Protein AF-A0A8S3SP16-F1 (afdb_monomer_lite)

Radius of gyration: 23.4 Å; chains: 1; bounding box: 57×37×78 Å

Sequence (203 aa):
MALFLKHLQNYRNLIINTSIEEKYCKILKKACKTRWLSFDASIQAVWEELVPVVQILSAVSESDATAYGLLKRMNCTIFVGIVYILKEILPVLASEQTFQRGYFNFSSLQPKLECAQGELQHISDNLNTNLEKDIQFDGRLGLLALELKDRNKTYLQHTLENYVQALIDNISKRFPDVAILSALGIFNPVIIPDQKEYRVHAL

Structure (mmCIF, N/CA/C/O backbone):
data_AF-A0A8S3SP16-F1
#
_entry.id   AF-A0A8S3SP16-F1
#
loop_
_atom_site.group_PDB
_atom_site.id
_atom_site.type_symbol
_atom_site.label_atom_id
_atom_site.label_alt_id
_atom_site.label_comp_id
_atom_site.label_asym_id
_atom_site.label_entity_id
_atom_site.label_seq_id
_atom_site.pdbx_PDB_ins_code
_atom_site.Cartn_x
_atom_site.Cartn_y
_atom_site.Cartn_z
_atom_site.occupancy
_atom_site.B_iso_or_equiv
_atom_site.auth_seq_id
_atom_site.auth_comp_id
_atom_site.auth_asym_id
_atom_site.auth_atom_id
_atom_site.pdbx_PDB_model_num
ATOM 1 N N . MET A 1 1 ? -3.487 -9.631 -25.402 1.00 56.28 1 MET A N 1
ATOM 2 C CA . MET A 1 1 ? -3.580 -10.783 -24.477 1.00 56.28 1 MET A CA 1
ATOM 3 C C . MET A 1 1 ? -2.434 -11.776 -24.670 1.00 56.28 1 MET A C 1
ATOM 5 O O . MET A 1 1 ? -1.708 -12.008 -23.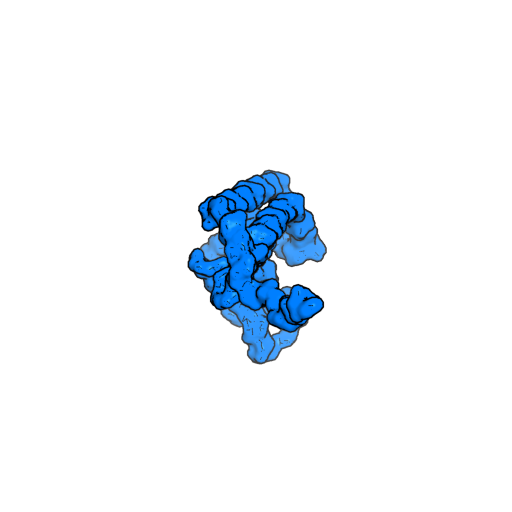718 1.00 56.28 1 MET A O 1
ATOM 9 N N . ALA A 1 2 ? -2.188 -12.276 -25.889 1.00 62.75 2 ALA A N 1
ATOM 10 C CA . ALA A 1 2 ? -1.109 -13.241 -26.163 1.00 62.75 2 ALA A CA 1
ATOM 11 C C . ALA A 1 2 ? 0.304 -12.773 -25.736 1.00 62.75 2 ALA A C 1
ATOM 13 O O . ALA A 1 2 ? 1.041 -13.532 -25.116 1.00 62.75 2 ALA A O 1
ATOM 14 N N . LEU A 1 3 ? 0.664 -11.504 -25.985 1.00 66.56 3 LEU A N 1
ATOM 15 C CA . LEU A 1 3 ? 1.948 -10.935 -25.534 1.00 66.56 3 LEU A CA 1
ATOM 16 C C . LEU A 1 3 ? 2.073 -10.869 -24.003 1.00 66.56 3 LEU A C 1
ATOM 18 O O . LEU A 1 3 ? 3.147 -11.113 -23.462 1.00 66.56 3 LEU A O 1
ATOM 22 N N . PHE A 1 4 ? 0.967 -10.582 -23.311 1.00 66.69 4 PHE A N 1
ATOM 23 C CA . PHE A 1 4 ? 0.930 -10.526 -21.850 1.00 66.69 4 PHE A CA 1
ATOM 24 C C . PHE A 1 4 ? 1.132 -11.909 -21.233 1.00 66.69 4 PHE A C 1
ATOM 26 O O . PHE A 1 4 ? 1.978 -12.081 -20.360 1.00 66.69 4 PHE A O 1
ATOM 33 N N . LEU A 1 5 ? 0.445 -12.916 -21.774 1.00 65.81 5 LEU A N 1
ATOM 34 C CA . LEU A 1 5 ? 0.614 -14.311 -21.377 1.00 65.81 5 LEU A CA 1
ATOM 35 C C . LEU A 1 5 ? 2.043 -14.817 -21.605 1.00 65.81 5 LEU A C 1
ATOM 37 O O . LEU A 1 5 ? 2.597 -15.463 -20.723 1.00 65.81 5 LEU A O 1
ATOM 41 N N . LYS A 1 6 ? 2.673 -14.466 -22.732 1.00 70.12 6 LYS A N 1
ATOM 42 C CA . LYS A 1 6 ? 4.064 -14.847 -23.020 1.00 70.12 6 LYS A CA 1
ATOM 43 C C . LYS A 1 6 ? 5.055 -14.263 -22.004 1.00 70.12 6 LYS A C 1
ATOM 45 O O . LYS A 1 6 ? 5.950 -14.965 -21.542 1.00 70.12 6 LYS A O 1
ATOM 50 N N . HIS A 1 7 ? 4.889 -12.997 -21.615 1.00 69.31 7 HIS A N 1
ATOM 51 C CA . HIS A 1 7 ? 5.729 -12.394 -20.575 1.00 69.31 7 HIS A CA 1
ATOM 52 C C . HIS A 1 7 ? 5.467 -12.993 -19.189 1.00 69.31 7 HIS A C 1
ATOM 54 O O . HIS A 1 7 ? 6.419 -13.237 -18.450 1.00 69.31 7 HIS A O 1
ATOM 60 N N . LEU A 1 8 ? 4.211 -13.313 -18.856 1.00 66.31 8 LEU A N 1
ATOM 61 C CA . LEU A 1 8 ? 3.886 -14.032 -17.622 1.00 66.31 8 LEU A CA 1
ATOM 62 C C . LEU A 1 8 ? 4.504 -15.431 -17.566 1.00 66.31 8 LEU A C 1
ATOM 64 O O . LEU A 1 8 ? 5.016 -15.817 -16.517 1.00 66.31 8 LEU A O 1
ATOM 68 N N . GLN A 1 9 ? 4.474 -16.177 -18.673 1.00 66.25 9 GLN A N 1
ATOM 69 C CA . GLN A 1 9 ? 5.099 -17.499 -18.787 1.00 66.25 9 GLN A CA 1
ATOM 70 C C . GLN A 1 9 ? 6.594 -17.427 -18.493 1.00 66.25 9 GLN A C 1
ATOM 72 O O . GLN A 1 9 ? 7.090 -18.202 -17.678 1.00 66.25 9 GLN A O 1
ATOM 77 N N . ASN A 1 10 ? 7.278 -16.457 -19.102 1.00 69.44 10 ASN A N 1
ATOM 78 C CA . ASN A 1 10 ? 8.709 -16.250 -18.916 1.00 69.44 10 ASN A CA 1
ATOM 79 C C . ASN A 1 10 ? 9.049 -15.786 -17.492 1.00 69.44 10 ASN A C 1
ATOM 81 O O . ASN A 1 10 ? 10.036 -16.235 -16.927 1.00 69.44 10 ASN A O 1
ATOM 85 N N . TYR A 1 11 ? 8.236 -14.907 -16.897 1.00 66.56 11 TYR A N 1
ATOM 86 C CA . TYR A 1 11 ? 8.486 -14.398 -15.545 1.00 66.56 11 TYR A CA 1
ATOM 87 C C . TYR A 1 11 ? 8.214 -15.446 -14.457 1.00 66.56 11 TYR A C 1
ATOM 89 O O . TYR A 1 11 ? 8.941 -15.518 -13.471 1.00 66.56 11 TYR A O 1
ATOM 97 N N . ARG A 1 12 ? 7.175 -16.273 -14.620 1.00 67.38 12 ARG A N 1
ATOM 98 C CA . ARG A 1 12 ? 6.759 -17.267 -13.614 1.00 67.38 12 ARG A CA 1
ATOM 99 C C . ARG A 1 12 ? 7.241 -18.695 -13.905 1.00 67.38 12 ARG A C 1
ATOM 101 O O . ARG A 1 12 ? 6.903 -19.590 -13.137 1.00 67.38 12 ARG A O 1
ATOM 108 N N . ASN A 1 13 ? 7.998 -18.919 -14.985 1.00 61.66 13 ASN A N 1
ATOM 109 C CA . ASN A 1 13 ? 8.403 -20.246 -15.478 1.00 61.66 13 ASN A CA 1
ATOM 110 C C . ASN A 1 13 ? 7.221 -21.233 -15.591 1.00 61.66 13 ASN A C 1
ATOM 112 O O . ASN A 1 13 ? 7.293 -22.372 -15.129 1.00 61.66 13 ASN A O 1
ATOM 116 N N . LEU A 1 14 ? 6.098 -20.791 -16.168 1.00 59.53 14 LEU A N 1
ATOM 117 C CA . LEU A 1 14 ? 4.859 -21.579 -16.222 1.00 59.53 14 LEU A CA 1
ATOM 118 C C . LEU A 1 14 ? 4.644 -22.242 -17.586 1.00 59.53 14 LEU A C 1
ATOM 120 O O . LEU A 1 14 ? 4.678 -21.574 -18.618 1.00 59.53 14 LEU A O 1
ATOM 124 N N . ILE A 1 15 ? 4.300 -23.533 -17.572 1.00 55.69 15 ILE A N 1
ATOM 125 C CA . ILE A 1 15 ? 3.743 -24.247 -18.729 1.00 55.69 15 ILE A CA 1
ATOM 126 C C . ILE A 1 15 ? 2.223 -24.077 -18.678 1.00 55.69 15 ILE A C 1
ATOM 128 O O . ILE A 1 15 ? 1.555 -24.634 -17.807 1.00 55.69 15 ILE A O 1
ATOM 132 N N . ILE A 1 16 ? 1.672 -23.267 -19.578 1.00 55.41 16 ILE A N 1
ATOM 133 C CA . ILE A 1 16 ? 0.244 -22.941 -19.581 1.00 55.41 16 ILE A CA 1
ATOM 134 C C . ILE A 1 16 ? -0.505 -23.849 -20.570 1.00 55.41 16 ILE A C 1
ATOM 136 O O . ILE A 1 16 ? -0.135 -23.928 -21.737 1.00 55.41 16 ILE A O 1
ATOM 140 N N . ASN A 1 17 ? -1.573 -24.510 -20.104 1.00 55.41 17 ASN A N 1
ATOM 141 C CA . ASN A 1 17 ? -2.625 -25.086 -20.952 1.00 55.41 17 ASN A CA 1
ATOM 142 C C . ASN A 1 17 ? -3.850 -24.142 -20.994 1.00 55.41 17 ASN A C 1
ATOM 144 O O . ASN A 1 17 ? -3.948 -23.215 -20.191 1.00 55.41 17 ASN A O 1
ATOM 148 N N . THR A 1 18 ? -4.818 -24.395 -21.873 1.00 53.84 18 THR A N 1
ATOM 149 C CA . THR A 1 18 ? -6.026 -23.560 -22.049 1.00 53.84 18 THR A CA 1
ATOM 150 C C . THR A 1 18 ? -6.875 -23.372 -20.781 1.00 53.84 18 THR A C 1
ATOM 152 O O . THR A 1 18 ? -7.474 -22.319 -20.605 1.00 53.84 18 THR A O 1
ATOM 155 N N . SER A 1 19 ? -6.891 -24.333 -19.851 1.00 53.62 19 SER A N 1
ATOM 156 C CA . SER A 1 19 ? -7.576 -24.201 -18.549 1.00 53.62 19 SER A CA 1
ATOM 157 C C . SER A 1 19 ? -6.792 -23.335 -17.547 1.00 53.62 19 SER A C 1
ATOM 159 O O . SER A 1 19 ? -7.365 -22.720 -16.647 1.00 53.62 19 SER A O 1
ATOM 161 N N . ILE A 1 20 ? -5.472 -23.265 -17.704 1.00 51.88 20 ILE A N 1
ATOM 162 C CA . ILE A 1 20 ? -4.555 -22.464 -16.892 1.00 51.88 20 ILE A CA 1
ATOM 163 C C . ILE A 1 20 ? -4.559 -21.000 -17.381 1.00 51.88 20 ILE A C 1
ATOM 165 O O . ILE A 1 20 ? -4.482 -20.092 -16.559 1.00 51.88 20 ILE A O 1
ATOM 169 N N . GLU A 1 21 ? -4.753 -20.725 -18.676 1.00 51.94 21 GLU A N 1
ATOM 170 C CA . GLU A 1 21 ? -4.847 -19.350 -19.213 1.00 51.94 21 GLU A CA 1
ATOM 171 C C . GLU A 1 21 ? -5.895 -18.489 -18.491 1.00 51.94 21 GLU A C 1
ATOM 173 O O . GLU A 1 21 ? -5.605 -17.348 -18.121 1.00 51.94 21 GLU A O 1
ATOM 178 N N . GLU A 1 22 ? -7.075 -19.048 -18.209 1.00 54.72 22 GLU A N 1
ATOM 179 C CA . GLU A 1 22 ? -8.157 -18.361 -17.487 1.00 54.72 22 GLU A CA 1
ATOM 180 C C . GLU A 1 22 ? -7.803 -18.068 -16.021 1.00 54.72 22 GLU A C 1
ATOM 182 O O . GLU A 1 22 ? -8.211 -17.048 -15.467 1.00 54.72 22 GLU A O 1
ATOM 187 N N . LYS A 1 23 ? -7.005 -18.936 -15.386 1.00 53.12 23 LYS A N 1
ATOM 188 C CA . LYS A 1 23 ? -6.634 -18.833 -13.966 1.00 53.12 23 LYS A CA 1
ATOM 189 C C . LYS A 1 23 ? -5.505 -17.825 -13.714 1.00 53.12 23 LYS A C 1
ATOM 191 O O . LYS A 1 23 ? -5.447 -17.231 -12.638 1.00 53.12 23 LYS A O 1
ATOM 196 N N . TYR A 1 24 ? -4.614 -17.637 -14.690 1.00 51.06 24 TYR A N 1
ATOM 197 C CA . TYR A 1 24 ? -3.451 -16.741 -14.593 1.00 51.06 24 TYR A CA 1
ATOM 198 C C . TYR A 1 24 ? -3.680 -15.378 -15.240 1.00 51.06 24 TYR A C 1
ATOM 200 O O . TYR A 1 24 ? -3.022 -14.407 -14.868 1.00 51.06 24 TYR A O 1
ATOM 208 N N . CYS A 1 25 ? -4.673 -15.261 -16.120 1.00 49.41 25 CYS A N 1
ATOM 209 C CA . CYS A 1 25 ? -5.282 -13.977 -16.418 1.00 49.41 25 CYS A CA 1
ATOM 210 C C . CYS A 1 25 ? -6.136 -13.541 -15.224 1.00 49.41 25 CYS A C 1
ATOM 212 O O . CYS A 1 25 ? -7.362 -13.495 -15.306 1.00 49.41 25 CYS A O 1
ATOM 214 N N . LYS A 1 26 ? -5.503 -13.163 -14.106 1.00 54.72 26 LYS A N 1
ATOM 215 C CA . LYS A 1 26 ? -6.142 -12.231 -13.175 1.00 54.72 26 LYS A CA 1
ATOM 216 C C . LYS A 1 26 ? -6.318 -10.933 -13.956 1.00 54.72 26 LYS A C 1
ATOM 218 O O . LYS A 1 26 ? -5.427 -10.093 -13.993 1.00 54.72 26 LYS A O 1
ATOM 223 N N . ILE A 1 27 ? -7.432 -10.831 -14.683 1.00 53.62 27 ILE A N 1
ATOM 224 C CA . ILE A 1 27 ? -7.799 -9.650 -15.459 1.00 53.62 27 ILE A CA 1
ATOM 225 C C . ILE A 1 27 ? -7.629 -8.474 -14.511 1.00 53.62 27 ILE A C 1
ATOM 227 O O . ILE A 1 27 ? -8.224 -8.493 -13.430 1.00 53.62 27 ILE A O 1
ATOM 231 N N . LEU A 1 28 ? -6.794 -7.500 -14.893 1.00 51.97 28 LEU A N 1
ATOM 232 C CA . LEU A 1 28 ? -6.668 -6.236 -14.177 1.00 51.97 28 LEU A CA 1
ATOM 233 C C . LEU A 1 28 ? -8.085 -5.739 -13.912 1.00 51.97 28 LEU A C 1
ATOM 235 O O . LEU A 1 28 ? -8.815 -5.371 -14.838 1.00 51.97 28 LEU A O 1
ATOM 239 N N . LYS A 1 29 ? -8.520 -5.852 -12.657 1.00 57.94 29 LYS A N 1
ATOM 240 C CA . LYS A 1 29 ? -9.902 -5.553 -12.322 1.00 57.94 29 LYS A CA 1
ATOM 241 C C . LYS A 1 29 ? -10.092 -4.061 -12.513 1.00 57.94 29 LYS A C 1
ATOM 243 O O . LYS A 1 29 ? -9.212 -3.253 -12.221 1.00 57.94 29 LYS A O 1
ATOM 248 N N . LYS A 1 30 ? -11.245 -3.690 -13.065 1.00 53.44 30 LYS A N 1
ATOM 249 C CA . LYS A 1 30 ? -11.579 -2.284 -13.233 1.00 53.44 30 LYS A CA 1
ATOM 250 C C . LYS A 1 30 ? -11.674 -1.654 -11.846 1.00 53.44 30 LYS A C 1
ATOM 252 O O . LYS A 1 30 ? -12.515 -2.054 -11.039 1.00 53.44 30 LYS A O 1
ATOM 257 N N . ALA A 1 31 ? -10.857 -0.635 -11.603 1.00 48.56 31 ALA A N 1
ATOM 258 C CA . ALA A 1 31 ? -11.026 0.208 -10.435 1.00 48.56 31 ALA A CA 1
ATOM 259 C C . ALA A 1 31 ? -12.403 0.886 -10.521 1.00 48.56 31 ALA A C 1
ATOM 261 O O . ALA A 1 31 ? -12.715 1.584 -11.491 1.00 48.56 31 ALA A O 1
ATOM 262 N N . CYS A 1 32 ? -13.247 0.655 -9.518 1.00 56.06 32 CYS A N 1
ATOM 263 C CA . CYS A 1 32 ? -14.565 1.270 -9.417 1.00 56.06 32 CYS A CA 1
ATOM 264 C C . CYS A 1 32 ? -14.558 2.282 -8.271 1.00 56.06 32 CYS A C 1
ATOM 266 O O . CYS A 1 32 ? -14.202 1.935 -7.148 1.00 56.06 32 CYS A O 1
ATOM 268 N N . LYS A 1 33 ? -15.004 3.516 -8.542 1.00 48.06 33 LYS A N 1
ATOM 269 C CA . LYS A 1 33 ? -15.026 4.619 -7.561 1.00 48.06 33 LYS A CA 1
ATOM 270 C C . LYS A 1 33 ? -15.878 4.331 -6.315 1.00 48.06 33 LYS A C 1
ATOM 272 O O . LYS A 1 33 ? -15.672 4.957 -5.287 1.00 48.06 33 LYS A O 1
ATOM 277 N N . THR A 1 34 ? -16.851 3.428 -6.414 1.00 51.75 34 THR A N 1
ATOM 278 C CA . THR A 1 34 ? -17.927 3.258 -5.426 1.00 51.75 34 THR A CA 1
ATOM 279 C C . THR A 1 34 ? -17.766 2.063 -4.488 1.00 51.75 34 THR A C 1
ATOM 281 O O . THR A 1 34 ? -18.631 1.863 -3.640 1.00 51.75 34 THR A O 1
ATOM 284 N N . ARG A 1 35 ? -16.702 1.251 -4.587 1.00 62.66 35 ARG A N 1
ATOM 285 C CA . ARG A 1 35 ? -16.557 0.093 -3.687 1.00 62.66 35 ARG A CA 1
ATOM 286 C C . ARG A 1 35 ? -15.102 -0.228 -3.371 1.00 62.66 35 ARG A C 1
ATOM 288 O O . ARG A 1 35 ? -14.377 -0.688 -4.253 1.00 62.66 35 ARG A O 1
ATOM 295 N N . TRP A 1 36 ? -14.730 -0.076 -2.097 1.00 75.88 36 TRP A N 1
ATOM 296 C CA . TRP A 1 36 ? -13.414 -0.430 -1.550 1.00 75.88 36 TRP A CA 1
ATOM 297 C C . TRP A 1 36 ? -12.961 -1.831 -1.976 1.00 75.88 36 TRP A C 1
ATOM 299 O O . TRP A 1 36 ? -11.834 -1.990 -2.407 1.00 75.88 36 TRP A O 1
ATOM 309 N N . LEU A 1 37 ? -13.876 -2.807 -2.027 1.00 74.88 37 LEU A N 1
ATOM 310 C CA . LEU A 1 37 ? -13.598 -4.178 -2.486 1.00 74.88 37 LEU A CA 1
ATOM 311 C C . LEU A 1 37 ? -13.116 -4.282 -3.939 1.00 74.88 37 LEU A C 1
ATOM 313 O O . LEU A 1 37 ? -12.275 -5.112 -4.270 1.00 74.88 37 LEU A O 1
A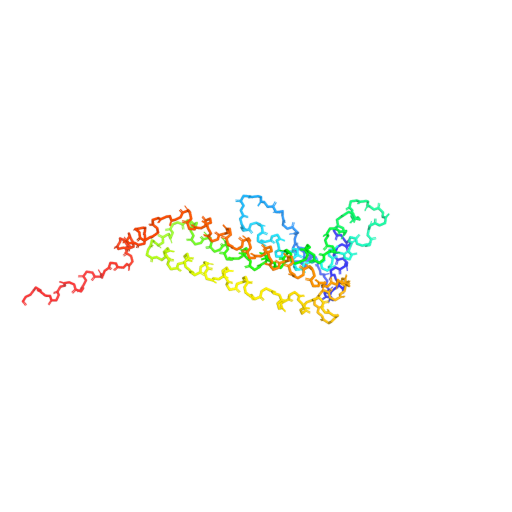TOM 317 N N . SER A 1 38 ? -13.677 -3.467 -4.836 1.00 77.88 38 SER A N 1
ATOM 318 C CA . SER A 1 38 ? -13.244 -3.461 -6.237 1.00 77.88 38 SER A CA 1
ATOM 319 C C . SER A 1 38 ? -11.885 -2.790 -6.371 1.00 77.88 38 SER A C 1
ATOM 321 O O . SER A 1 38 ? -11.097 -3.179 -7.230 1.00 77.88 38 SER A O 1
ATOM 323 N N . PHE A 1 39 ? -11.630 -1.768 -5.554 1.00 84.12 39 PHE A N 1
ATOM 324 C CA . PHE A 1 39 ? -10.369 -1.047 -5.564 1.00 84.12 39 PHE A CA 1
ATOM 325 C C . PHE A 1 39 ? -9.241 -1.883 -4.955 1.00 84.12 39 PHE A C 1
ATOM 327 O O . PHE A 1 39 ? -8.217 -2.041 -5.609 1.00 84.12 39 PHE A O 1
ATOM 334 N N . ASP A 1 40 ? -9.485 -2.515 -3.808 1.00 86.75 40 ASP A N 1
ATOM 335 C CA . ASP A 1 40 ? -8.603 -3.490 -3.157 1.00 86.75 40 ASP A CA 1
ATOM 336 C C . ASP A 1 40 ? -8.168 -4.581 -4.139 1.00 86.75 40 ASP A C 1
ATOM 338 O O . ASP A 1 40 ? -6.988 -4.734 -4.446 1.00 86.75 40 ASP A O 1
ATOM 342 N N . ALA A 1 41 ? -9.135 -5.233 -4.789 1.00 84.44 41 ALA A N 1
ATOM 343 C CA . ALA A 1 41 ? -8.835 -6.272 -5.765 1.00 84.44 41 ALA A CA 1
ATOM 344 C C . ALA A 1 41 ? -8.067 -5.757 -7.001 1.00 84.44 41 ALA A C 1
ATOM 346 O O . ALA A 1 41 ? -7.347 -6.525 -7.639 1.00 84.44 41 ALA A O 1
ATOM 347 N N . SER A 1 42 ? -8.220 -4.477 -7.357 1.00 87.38 42 SER A N 1
ATOM 348 C CA . SER A 1 42 ? -7.460 -3.852 -8.449 1.00 87.38 42 SER A CA 1
ATOM 349 C C . SER A 1 42 ? -6.020 -3.559 -8.025 1.00 87.38 42 SER A C 1
ATOM 351 O O . SER A 1 42 ? -5.094 -3.847 -8.780 1.00 87.38 42 SER A O 1
ATOM 353 N N . ILE A 1 43 ? -5.822 -3.027 -6.816 1.00 90.94 43 ILE A N 1
ATOM 354 C CA . ILE A 1 43 ? -4.499 -2.757 -6.245 1.00 90.94 43 ILE A CA 1
ATOM 355 C C . ILE A 1 43 ? -3.734 -4.054 -6.024 1.00 90.94 43 ILE A C 1
ATOM 357 O O . ILE A 1 43 ? -2.576 -4.129 -6.419 1.00 90.94 43 ILE A O 1
ATOM 361 N N . GLN A 1 44 ? -4.383 -5.098 -5.512 1.00 89.88 44 GLN A N 1
ATOM 362 C CA . GLN A 1 44 ? -3.776 -6.417 -5.368 1.00 89.88 44 GLN A CA 1
ATOM 363 C C . GLN A 1 44 ? -3.311 -6.974 -6.722 1.00 89.88 44 GLN A C 1
ATOM 365 O O . GLN A 1 44 ? -2.193 -7.471 -6.828 1.00 89.88 44 GLN A O 1
ATOM 370 N N . ALA A 1 45 ? -4.123 -6.843 -7.778 1.00 88.44 45 ALA A N 1
ATOM 371 C CA . ALA A 1 45 ? -3.742 -7.286 -9.120 1.00 88.44 45 ALA A CA 1
ATOM 372 C C . ALA A 1 45 ? -2.551 -6.490 -9.682 1.00 88.44 45 ALA A C 1
ATOM 374 O O . ALA A 1 45 ? -1.621 -7.079 -10.226 1.00 88.44 45 ALA A O 1
ATOM 375 N N . VAL A 1 46 ? -2.546 -5.161 -9.520 1.00 90.94 46 VAL A N 1
ATOM 376 C CA . VAL A 1 46 ? -1.408 -4.319 -9.925 1.00 90.94 46 VAL A CA 1
ATOM 377 C C . VAL A 1 46 ? -0.167 -4.679 -9.123 1.00 90.94 46 VAL A C 1
ATOM 379 O O . VAL A 1 46 ? 0.896 -4.830 -9.711 1.00 90.94 46 VAL A O 1
ATOM 382 N N . TRP A 1 47 ? -0.293 -4.854 -7.807 1.00 91.94 47 TRP A N 1
ATOM 383 C CA . TRP A 1 47 ? 0.819 -5.246 -6.955 1.00 91.94 47 TRP A CA 1
ATOM 384 C C . TRP A 1 47 ? 1.386 -6.583 -7.411 1.00 91.94 47 TRP A C 1
ATOM 386 O O . TRP A 1 47 ? 2.592 -6.650 -7.575 1.00 91.94 47 TRP A O 1
ATOM 396 N N . GLU A 1 48 ? 0.565 -7.611 -7.665 1.00 89.88 48 GLU A N 1
ATOM 397 C CA . GLU A 1 48 ? 0.962 -8.962 -8.113 1.00 89.88 48 GLU A CA 1
ATOM 398 C C . GLU A 1 48 ? 1.594 -9.007 -9.516 1.00 89.88 48 GLU A C 1
ATOM 400 O O . GLU A 1 48 ? 2.535 -9.773 -9.742 1.00 89.88 48 GLU A O 1
ATOM 405 N N . GLU A 1 49 ? 1.115 -8.173 -10.437 1.00 88.56 49 GLU A N 1
ATOM 406 C CA . GLU A 1 49 ? 1.501 -8.202 -11.854 1.00 88.56 49 GLU A CA 1
ATOM 407 C C . GLU A 1 49 ? 2.346 -6.989 -12.283 1.00 88.56 49 GLU A C 1
ATOM 409 O O . GLU A 1 49 ? 2.548 -6.762 -13.474 1.00 88.56 49 GLU A O 1
ATOM 414 N N . LEU A 1 50 ? 2.872 -6.201 -11.339 1.00 90.62 50 LEU A N 1
ATOM 415 C CA . LEU A 1 50 ? 3.601 -4.966 -11.648 1.00 90.62 50 LEU A CA 1
ATOM 416 C C . LEU A 1 50 ? 4.781 -5.205 -12.601 1.00 90.62 50 LEU A C 1
ATOM 418 O O . LEU A 1 50 ? 4.910 -4.516 -13.611 1.00 90.62 50 LEU A O 1
ATOM 422 N N . VAL A 1 51 ? 5.615 -6.202 -12.295 1.00 89.50 51 VAL A N 1
ATOM 423 C CA . VAL A 1 51 ? 6.799 -6.548 -13.093 1.00 89.50 51 VAL A CA 1
ATOM 424 C C . VAL A 1 51 ? 6.436 -6.928 -14.533 1.00 89.50 51 VAL A C 1
ATOM 426 O O . VAL A 1 51 ? 6.920 -6.262 -15.452 1.00 89.50 51 VAL A O 1
ATOM 429 N N . PRO A 1 52 ? 5.568 -7.930 -14.778 1.00 87.19 52 PRO A N 1
ATOM 430 C CA . PRO A 1 52 ? 5.196 -8.293 -16.142 1.00 87.19 52 PRO A CA 1
ATOM 431 C C . PRO A 1 52 ? 4.483 -7.152 -16.880 1.00 87.19 52 PRO A C 1
ATOM 433 O O . PRO A 1 52 ? 4.748 -6.949 -18.064 1.00 87.19 52 PRO A O 1
ATOM 436 N N . VAL A 1 53 ? 3.642 -6.354 -16.206 1.00 89.38 53 VAL A N 1
ATOM 437 C CA . VAL A 1 53 ? 2.989 -5.184 -16.824 1.00 89.38 53 VAL A CA 1
ATOM 438 C C . VAL A 1 53 ? 4.021 -4.166 -17.311 1.00 89.38 53 VAL A C 1
ATOM 440 O O . VAL A 1 53 ? 3.951 -3.733 -18.461 1.00 89.38 53 VAL A O 1
ATOM 443 N N . VAL A 1 54 ? 4.998 -3.805 -16.476 1.00 91.44 54 VAL A N 1
ATOM 444 C CA . VAL A 1 54 ? 6.047 -2.840 -16.843 1.00 91.44 54 VAL A CA 1
ATOM 445 C C . VAL A 1 54 ? 6.917 -3.369 -17.987 1.00 91.44 54 VAL A C 1
ATOM 447 O O . VAL A 1 54 ? 7.211 -2.618 -18.916 1.00 91.44 54 VAL A O 1
ATOM 450 N N . GLN A 1 55 ? 7.267 -4.658 -17.988 1.00 89.06 55 GLN A N 1
ATOM 451 C CA . GLN A 1 55 ? 8.047 -5.268 -19.073 1.00 89.06 55 GLN A CA 1
ATOM 452 C C . GLN A 1 55 ? 7.324 -5.209 -20.422 1.00 89.06 55 GLN A C 1
ATOM 454 O O . GLN A 1 55 ? 7.930 -4.876 -21.440 1.00 89.06 55 GLN A O 1
ATOM 459 N N . ILE A 1 56 ? 6.021 -5.484 -20.436 1.00 88.19 56 ILE A N 1
ATOM 460 C CA . ILE A 1 56 ? 5.219 -5.424 -21.663 1.00 88.19 56 ILE A CA 1
ATOM 461 C C . ILE A 1 56 ? 5.093 -3.991 -22.151 1.00 88.19 56 ILE A C 1
ATOM 463 O O . ILE A 1 56 ? 5.268 -3.738 -23.341 1.00 88.19 56 ILE A O 1
ATOM 467 N N . LEU A 1 57 ? 4.807 -3.055 -21.241 1.00 90.25 57 LEU A N 1
ATOM 468 C CA . LEU A 1 57 ? 4.747 -1.639 -21.579 1.00 90.25 57 LEU A CA 1
ATOM 469 C C . LEU A 1 57 ? 6.081 -1.171 -22.168 1.00 90.25 57 LEU A C 1
ATOM 471 O O . LEU A 1 57 ? 6.068 -0.473 -23.175 1.00 90.25 57 LEU A O 1
ATOM 475 N N . SER A 1 58 ? 7.214 -1.620 -21.620 1.00 90.12 58 SER A N 1
ATOM 476 C CA . SER A 1 58 ? 8.539 -1.372 -22.197 1.00 90.12 58 SER A CA 1
ATOM 477 C C . SER A 1 58 ? 8.659 -1.921 -23.618 1.00 90.12 58 SER A C 1
ATOM 479 O O . SER A 1 58 ? 9.074 -1.180 -24.505 1.00 90.12 58 SER A O 1
ATOM 481 N N . ALA A 1 59 ? 8.242 -3.167 -23.857 1.00 89.62 59 ALA A N 1
ATOM 482 C CA . ALA A 1 59 ? 8.356 -3.830 -25.157 1.00 89.62 59 ALA A CA 1
ATOM 483 C C . ALA A 1 59 ? 7.528 -3.173 -26.275 1.00 89.62 59 ALA A C 1
ATOM 485 O O . ALA A 1 59 ? 7.895 -3.276 -27.441 1.00 89.62 59 ALA A O 1
ATOM 486 N N . VAL A 1 60 ? 6.416 -2.512 -25.940 1.00 91.69 60 VAL A N 1
ATOM 487 C CA . VAL A 1 60 ? 5.538 -1.861 -26.933 1.00 91.69 60 VAL A CA 1
ATOM 488 C C . VAL A 1 60 ? 5.655 -0.332 -26.946 1.00 91.69 60 VAL A C 1
ATOM 490 O O . VAL A 1 60 ? 5.101 0.313 -27.838 1.00 91.69 60 VAL A O 1
ATOM 493 N N . SER A 1 61 ? 6.395 0.256 -25.997 1.00 90.12 61 SER A N 1
ATOM 494 C CA . SER A 1 61 ? 6.489 1.713 -25.803 1.00 90.12 61 SER A CA 1
ATOM 495 C C . SER A 1 61 ? 7.037 2.487 -27.005 1.00 90.12 61 SER A C 1
ATOM 497 O O . SER A 1 61 ? 6.640 3.629 -27.210 1.00 90.12 61 SER A O 1
ATOM 499 N N . GLU A 1 62 ? 7.898 1.878 -27.823 1.00 88.44 62 GLU A N 1
ATOM 500 C CA . GLU A 1 62 ? 8.447 2.516 -29.030 1.00 88.44 62 GLU A CA 1
ATOM 501 C C . GLU A 1 62 ? 7.391 2.702 -30.130 1.00 88.44 62 GLU A C 1
ATOM 503 O O . GLU A 1 62 ? 7.472 3.631 -30.929 1.00 88.44 62 GLU A O 1
ATOM 508 N N . SER A 1 63 ? 6.383 1.828 -30.153 1.00 89.69 63 SER A N 1
ATOM 509 C CA . SER A 1 63 ? 5.325 1.808 -31.170 1.00 89.69 63 SER A CA 1
ATOM 510 C C . SER A 1 63 ? 4.016 2.468 -30.725 1.00 89.69 63 SER A C 1
ATOM 512 O O . SER A 1 63 ? 3.195 2.824 -31.568 1.00 89.69 63 SER A O 1
ATOM 514 N N . ASP A 1 64 ? 3.808 2.644 -29.416 1.00 92.56 64 ASP A N 1
ATOM 515 C CA . ASP A 1 64 ? 2.567 3.169 -28.841 1.00 92.56 64 ASP A CA 1
ATOM 516 C C . ASP A 1 64 ? 2.853 4.240 -27.776 1.00 92.56 64 ASP A C 1
ATOM 518 O O . ASP A 1 64 ? 3.312 3.961 -26.663 1.00 92.56 64 ASP A O 1
ATOM 522 N N . ALA A 1 65 ? 2.502 5.488 -28.103 1.00 92.12 65 ALA A N 1
ATOM 523 C CA . ALA A 1 65 ? 2.646 6.637 -27.212 1.00 92.12 65 ALA A CA 1
ATOM 524 C C . ALA A 1 65 ? 1.859 6.484 -25.895 1.00 92.12 65 ALA A C 1
ATOM 526 O O . ALA A 1 65 ? 2.278 6.996 -24.852 1.00 92.12 65 ALA A O 1
ATOM 527 N N . THR A 1 66 ? 0.737 5.760 -25.912 1.00 92.19 66 THR A N 1
ATOM 528 C CA . THR A 1 66 ? -0.065 5.468 -24.715 1.00 92.19 66 THR A CA 1
ATOM 529 C C . THR A 1 66 ? 0.693 4.531 -23.788 1.00 92.19 66 THR A C 1
ATOM 531 O O . THR A 1 66 ? 0.781 4.786 -22.584 1.00 92.19 66 THR A O 1
ATOM 534 N N . ALA A 1 67 ? 1.286 3.476 -24.347 1.00 90.69 67 ALA A N 1
ATOM 535 C CA . ALA A 1 67 ? 2.095 2.535 -23.587 1.00 90.69 67 ALA A CA 1
ATOM 536 C C . ALA A 1 67 ? 3.339 3.206 -22.997 1.00 90.69 67 ALA A C 1
ATOM 538 O O . ALA A 1 67 ? 3.642 2.993 -21.824 1.00 90.69 67 ALA A O 1
ATOM 539 N N . TYR A 1 68 ? 3.995 4.090 -23.754 1.00 92.69 68 TYR A N 1
ATOM 540 C CA . TYR A 1 68 ? 5.096 4.910 -23.247 1.00 92.69 68 TYR A CA 1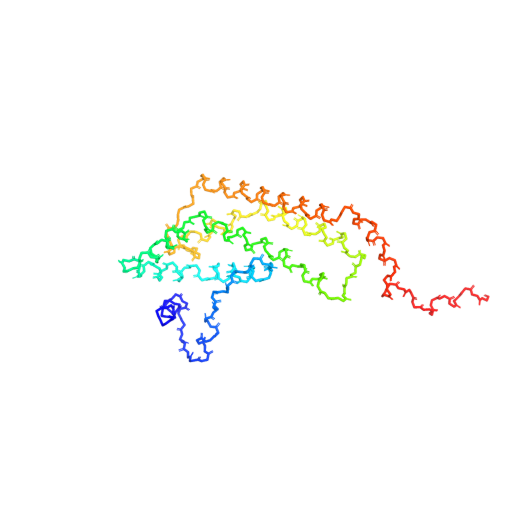
ATOM 541 C C . TYR A 1 68 ? 4.666 5.801 -22.068 1.00 92.69 68 TYR A C 1
ATOM 543 O O . TYR A 1 68 ? 5.321 5.837 -21.021 1.00 92.69 68 TYR A O 1
ATOM 551 N N . GLY A 1 69 ? 3.531 6.495 -22.198 1.00 93.69 69 GLY A N 1
ATOM 552 C CA . GLY A 1 69 ? 2.994 7.340 -21.131 1.00 93.69 69 GLY A CA 1
ATOM 553 C C . GLY A 1 69 ? 2.647 6.554 -19.862 1.00 93.69 69 GLY A C 1
ATOM 554 O O . GLY A 1 69 ? 2.938 7.008 -18.752 1.00 93.69 69 GLY A O 1
ATOM 555 N N . LEU A 1 70 ? 2.063 5.363 -20.017 1.00 93.12 70 LEU A N 1
ATOM 556 C CA . LEU A 1 70 ? 1.753 4.455 -18.910 1.00 93.12 70 LEU A CA 1
ATOM 557 C C . LEU A 1 70 ? 3.019 3.904 -18.255 1.00 93.12 70 LEU A C 1
ATOM 559 O O . LEU A 1 70 ? 3.113 3.930 -17.029 1.00 93.12 70 LEU A O 1
ATOM 563 N N . LEU A 1 71 ? 4.009 3.487 -19.048 1.00 93.62 71 LEU A N 1
ATOM 564 C CA . LEU A 1 71 ? 5.301 3.011 -18.557 1.00 93.62 71 LEU A CA 1
ATOM 565 C C . LEU A 1 71 ? 5.954 4.048 -17.646 1.00 93.62 71 LEU A C 1
ATOM 567 O O . LEU A 1 71 ? 6.340 3.729 -16.526 1.00 93.62 71 LEU A O 1
ATOM 571 N N . LYS A 1 72 ? 6.003 5.309 -18.089 1.00 92.69 72 LYS A N 1
ATOM 572 C CA . LYS A 1 72 ? 6.594 6.410 -17.318 1.00 92.69 72 LYS A CA 1
ATOM 573 C C . LYS A 1 72 ? 5.876 6.661 -15.988 1.00 92.69 72 LYS A C 1
ATOM 575 O O . LYS A 1 72 ? 6.500 7.110 -15.031 1.00 92.69 72 LYS A O 1
ATOM 580 N N . ARG A 1 73 ? 4.567 6.398 -15.923 1.00 91.50 73 ARG A N 1
ATOM 581 C CA . ARG A 1 73 ? 3.776 6.538 -14.691 1.00 91.50 73 ARG A CA 1
ATOM 582 C C . ARG A 1 73 ? 3.942 5.344 -13.755 1.00 91.50 73 ARG A C 1
ATOM 584 O O . ARG A 1 73 ? 4.054 5.553 -12.554 1.00 91.50 73 ARG A O 1
ATOM 591 N N . MET A 1 74 ? 3.937 4.125 -14.293 1.00 92.81 74 MET A N 1
ATOM 592 C CA . MET A 1 74 ? 3.964 2.891 -13.500 1.00 92.81 74 MET A CA 1
ATOM 593 C C . MET A 1 74 ? 5.372 2.511 -13.040 1.00 92.81 74 MET A C 1
ATOM 595 O O . MET A 1 74 ? 5.535 2.048 -11.915 1.00 92.81 74 MET A O 1
ATOM 599 N N . ASN A 1 75 ? 6.392 2.748 -13.868 1.00 92.00 75 ASN A N 1
ATOM 600 C CA . ASN A 1 75 ? 7.792 2.500 -13.528 1.00 92.00 75 ASN A CA 1
ATOM 601 C C . ASN A 1 75 ? 8.411 3.702 -12.793 1.00 92.00 75 ASN A C 1
ATOM 603 O O . ASN A 1 75 ? 9.404 4.288 -13.220 1.00 92.00 75 ASN A O 1
ATOM 607 N N . CYS A 1 76 ? 7.760 4.124 -11.710 1.00 91.44 76 CYS A N 1
ATOM 608 C CA . CYS A 1 76 ? 8.194 5.226 -10.863 1.00 91.44 76 CYS A CA 1
ATOM 609 C C . CYS A 1 76 ? 8.059 4.824 -9.397 1.00 91.44 76 CYS A C 1
ATOM 611 O O . CYS A 1 76 ? 7.000 4.363 -8.970 1.00 91.44 76 CYS A O 1
ATOM 613 N N . THR A 1 77 ? 9.098 5.073 -8.601 1.00 91.38 77 THR A N 1
ATOM 614 C CA . THR A 1 77 ? 9.143 4.690 -7.185 1.00 91.38 77 THR A CA 1
ATOM 615 C C . THR A 1 77 ? 7.976 5.251 -6.369 1.00 91.38 77 THR A C 1
ATOM 617 O O . THR A 1 77 ? 7.478 4.575 -5.478 1.00 91.38 77 THR A O 1
ATOM 620 N N . ILE A 1 78 ? 7.486 6.455 -6.694 1.00 92.00 78 ILE A N 1
ATOM 621 C CA . ILE A 1 78 ? 6.327 7.048 -6.007 1.00 92.00 78 ILE A CA 1
ATOM 622 C C . ILE A 1 78 ? 5.051 6.258 -6.312 1.00 92.00 78 ILE A C 1
ATOM 624 O O . ILE A 1 78 ? 4.288 5.957 -5.400 1.00 92.00 78 ILE A O 1
ATOM 628 N N . PHE A 1 79 ? 4.825 5.890 -7.577 1.00 93.94 79 PHE A N 1
ATOM 629 C CA . PHE A 1 79 ? 3.661 5.087 -7.954 1.00 93.94 79 PHE A CA 1
ATOM 630 C C . PHE A 1 79 ? 3.691 3.729 -7.256 1.00 93.94 79 PHE A C 1
ATOM 632 O O . PHE A 1 79 ? 2.702 3.329 -6.646 1.00 93.94 79 PHE A O 1
ATOM 639 N N . VAL A 1 80 ? 4.840 3.053 -7.292 1.00 93.06 80 VAL A N 1
ATOM 640 C CA . VAL A 1 80 ? 5.023 1.764 -6.616 1.00 93.06 80 VAL A CA 1
ATOM 641 C C . VAL A 1 80 ? 4.812 1.906 -5.111 1.00 93.06 80 VAL A C 1
ATOM 643 O O . VAL A 1 80 ? 4.059 1.129 -4.533 1.00 93.06 80 VAL A O 1
ATOM 646 N N . GLY A 1 81 ? 5.380 2.936 -4.485 1.00 92.56 81 GLY A N 1
ATOM 647 C CA . GLY A 1 81 ? 5.163 3.217 -3.068 1.00 92.56 81 GLY A CA 1
ATOM 648 C C . GLY A 1 81 ? 3.688 3.418 -2.720 1.00 92.56 81 GLY A C 1
ATOM 649 O O . GLY A 1 81 ? 3.211 2.846 -1.746 1.00 92.56 81 GLY A O 1
ATOM 650 N N . ILE A 1 82 ? 2.930 4.134 -3.554 1.00 93.81 82 ILE A N 1
ATOM 651 C CA . ILE A 1 82 ? 1.477 4.293 -3.380 1.00 93.81 82 ILE A CA 1
ATOM 652 C C . ILE A 1 82 ? 0.743 2.951 -3.514 1.00 93.81 82 ILE A C 1
ATOM 654 O O . ILE A 1 82 ? -0.182 2.692 -2.749 1.00 93.81 82 ILE A O 1
ATOM 658 N N . VAL A 1 83 ? 1.145 2.077 -4.441 1.00 93.44 83 VAL A N 1
ATOM 659 C CA . VAL A 1 83 ? 0.567 0.724 -4.551 1.00 93.44 83 VAL A CA 1
ATOM 660 C C . VAL A 1 83 ? 0.804 -0.074 -3.266 1.00 93.44 83 VAL A C 1
ATOM 662 O O . VAL A 1 83 ? -0.118 -0.746 -2.813 1.00 93.44 83 VAL A O 1
ATOM 665 N N . TYR A 1 84 ? 1.985 0.031 -2.647 1.00 92.75 84 TYR A N 1
ATOM 666 C CA . TYR A 1 84 ? 2.273 -0.614 -1.358 1.00 92.75 84 TYR A CA 1
ATOM 667 C C . TYR A 1 84 ? 1.428 -0.023 -0.223 1.00 92.75 84 TYR A C 1
ATOM 669 O O . TYR A 1 84 ? 0.818 -0.784 0.518 1.00 92.75 84 TYR A O 1
ATOM 677 N N . ILE A 1 85 ? 1.316 1.309 -0.137 1.00 92.81 85 ILE A N 1
ATOM 678 C CA . ILE A 1 85 ? 0.435 1.991 0.832 1.00 92.81 85 ILE A CA 1
ATOM 679 C C . ILE A 1 85 ? -0.994 1.453 0.722 1.00 92.81 85 ILE A C 1
ATOM 681 O O . ILE A 1 85 ? -1.596 1.023 1.703 1.00 92.81 85 ILE A O 1
ATOM 685 N N . LEU A 1 86 ? -1.544 1.467 -0.492 1.00 92.38 86 LEU A N 1
ATOM 686 C CA . LEU A 1 86 ? -2.924 1.069 -0.731 1.00 92.38 86 LEU A CA 1
ATOM 687 C C . LEU A 1 86 ? -3.143 -0.425 -0.497 1.00 92.38 86 LEU A C 1
ATOM 689 O O . LEU A 1 86 ? -4.209 -0.798 -0.022 1.00 92.38 86 LEU A O 1
ATOM 693 N N . LYS A 1 87 ? -2.156 -1.271 -0.799 1.00 91.62 87 LYS A N 1
ATOM 694 C CA . LYS A 1 87 ? -2.244 -2.712 -0.552 1.00 91.62 87 LYS A CA 1
ATOM 695 C C . LYS A 1 87 ? -2.421 -3.025 0.934 1.00 91.62 87 LYS A C 1
ATOM 697 O O . LYS A 1 87 ? -3.162 -3.943 1.255 1.00 91.62 87 LYS A O 1
ATOM 702 N N . GLU A 1 88 ? -1.765 -2.282 1.819 1.00 90.56 88 GLU A N 1
ATOM 703 C CA . GLU A 1 88 ? -1.888 -2.503 3.265 1.00 90.56 88 GLU A CA 1
ATOM 704 C C . GLU A 1 88 ? -3.166 -1.860 3.830 1.00 90.56 88 GLU A C 1
ATOM 706 O O . GLU A 1 88 ? -3.845 -2.449 4.666 1.00 90.56 88 GLU A O 1
ATOM 711 N N . ILE A 1 89 ? -3.551 -0.676 3.340 1.00 90.88 89 ILE A N 1
ATOM 712 C CA . ILE A 1 89 ? -4.706 0.066 3.876 1.00 90.88 89 ILE A CA 1
ATOM 713 C C . ILE A 1 89 ? -6.050 -0.505 3.411 1.00 90.88 89 ILE A C 1
ATOM 715 O O . ILE A 1 89 ? -7.005 -0.573 4.187 1.00 90.88 89 ILE A O 1
ATOM 719 N N . LEU A 1 90 ? -6.175 -0.871 2.134 1.00 89.19 90 LEU A N 1
ATOM 720 C CA . LEU A 1 90 ? -7.468 -1.254 1.565 1.00 89.19 90 LEU A CA 1
ATOM 721 C C . LEU A 1 90 ? -8.092 -2.500 2.212 1.00 89.19 90 LEU A C 1
ATOM 723 O O . LEU A 1 90 ? -9.310 -2.470 2.389 1.00 89.19 90 LEU A O 1
ATOM 727 N N . PRO A 1 91 ? -7.340 -3.533 2.634 1.00 87.31 91 PRO A N 1
ATOM 728 C CA . PRO A 1 91 ? -7.882 -4.651 3.403 1.00 87.31 91 PRO A CA 1
ATOM 729 C C . PRO A 1 91 ? -8.516 -4.232 4.735 1.00 87.31 91 PRO A C 1
ATOM 731 O O . PRO A 1 91 ? -9.607 -4.707 5.064 1.00 87.31 91 PRO A O 1
ATOM 734 N N . VAL A 1 92 ? -7.897 -3.289 5.458 1.00 86.94 92 VAL A N 1
ATOM 735 C CA . VAL A 1 92 ? -8.444 -2.743 6.715 1.00 86.94 92 VAL A CA 1
ATOM 736 C C . VAL A 1 92 ? -9.797 -2.082 6.452 1.00 86.94 92 VAL A C 1
ATOM 738 O O . VAL A 1 92 ? -10.757 -2.297 7.188 1.00 86.94 92 VAL A O 1
ATOM 741 N N . LEU A 1 93 ? -9.923 -1.358 5.337 1.00 80.81 93 LEU A N 1
ATOM 742 C CA . LEU A 1 93 ? -11.181 -0.726 4.918 1.00 80.81 93 LEU A CA 1
ATOM 743 C C . LEU A 1 93 ? -12.181 -1.724 4.302 1.00 80.81 93 LEU A C 1
ATOM 745 O O . LEU A 1 93 ? -13.393 -1.541 4.387 1.00 80.81 93 LEU A O 1
ATOM 749 N N . ALA A 1 94 ? -11.706 -2.806 3.688 1.00 73.56 94 ALA A N 1
ATOM 750 C CA . ALA A 1 94 ? -12.533 -3.868 3.117 1.00 73.56 94 ALA A CA 1
ATOM 751 C C . ALA A 1 94 ? -13.222 -4.728 4.191 1.00 73.56 94 ALA A C 1
ATOM 753 O O . ALA A 1 94 ? -14.255 -5.348 3.902 1.00 73.56 94 ALA A O 1
ATOM 754 N N . SER A 1 95 ? -12.712 -4.715 5.430 1.00 64.69 95 SER A N 1
ATOM 755 C CA . SER A 1 95 ? -13.341 -5.332 6.608 1.00 64.69 95 SER A CA 1
ATOM 756 C C . SER A 1 95 ? -14.760 -4.796 6.893 1.00 64.69 95 SER A C 1
ATOM 758 O O . SER A 1 95 ? -15.553 -5.453 7.580 1.00 64.69 95 SER A O 1
ATOM 760 N N . GLU A 1 96 ? -15.150 -3.682 6.252 1.00 58.97 96 GLU A N 1
ATOM 761 C CA . GLU A 1 96 ? -16.525 -3.175 6.191 1.00 58.97 96 GLU A CA 1
ATOM 762 C C . GLU A 1 96 ? -17.545 -4.180 5.616 1.00 58.97 96 GLU A C 1
ATOM 764 O O . GLU A 1 96 ? -18.752 -3.977 5.769 1.00 58.97 96 GLU A O 1
ATOM 769 N N . GLN A 1 97 ? -17.124 -5.294 4.995 1.00 55.69 97 GLN A N 1
ATOM 770 C CA . GLN A 1 97 ? -18.038 -6.410 4.692 1.00 55.69 97 GLN A CA 1
ATOM 771 C C . GLN A 1 97 ? -18.790 -6.900 5.934 1.00 55.69 97 GLN A C 1
ATOM 773 O O . GLN A 1 97 ? -19.946 -7.298 5.815 1.00 55.69 97 GLN A O 1
ATOM 778 N N . THR A 1 98 ? -18.187 -6.806 7.122 1.00 53.19 98 THR A N 1
ATOM 779 C CA . THR A 1 98 ? -18.858 -7.145 8.387 1.00 53.19 98 THR A CA 1
ATOM 780 C C . THR A 1 98 ? -20.018 -6.203 8.733 1.00 53.19 98 THR A C 1
ATOM 782 O O . THR A 1 98 ? -20.873 -6.562 9.539 1.00 53.19 98 THR A O 1
ATOM 785 N N . PHE A 1 99 ? -20.093 -5.031 8.093 1.00 55.69 99 PHE A N 1
ATOM 786 C CA . PHE A 1 99 ? -21.212 -4.092 8.185 1.00 55.69 99 PHE A CA 1
ATOM 787 C C . PHE A 1 99 ? -22.238 -4.264 7.047 1.00 55.69 99 PHE A C 1
ATOM 789 O O . PHE A 1 99 ? -23.284 -3.615 7.058 1.00 55.69 99 PHE A O 1
ATOM 796 N N . GLN A 1 100 ? -21.988 -5.143 6.067 1.00 54.47 100 GLN A N 1
ATOM 797 C CA . GLN A 1 100 ? -22.894 -5.401 4.945 1.00 54.47 100 GLN A CA 1
ATOM 798 C C . GLN A 1 100 ? -23.697 -6.696 5.172 1.00 54.47 100 GLN A C 1
ATOM 800 O O . GLN A 1 100 ? -23.157 -7.792 5.111 1.00 54.47 100 GLN A O 1
ATOM 805 N N . ARG A 1 101 ? -25.023 -6.536 5.326 1.00 48.06 101 ARG A N 1
ATOM 806 C CA . ARG A 1 101 ? -26.091 -7.558 5.475 1.00 48.06 101 ARG A CA 1
ATOM 807 C C . ARG A 1 101 ? -26.196 -8.261 6.842 1.00 48.06 101 ARG A C 1
ATOM 809 O O . ARG A 1 101 ? -25.449 -9.174 7.161 1.00 48.06 101 ARG A O 1
ATOM 816 N N . GLY A 1 102 ? -27.259 -7.917 7.576 1.00 53.50 102 GLY A N 1
ATOM 817 C CA . GLY A 1 102 ? -27.993 -8.817 8.485 1.00 53.50 102 GLY A CA 1
ATOM 818 C C . GLY A 1 102 ? -27.361 -9.177 9.834 1.00 53.50 102 GLY A C 1
ATOM 819 O O . GLY A 1 102 ? -28.100 -9.561 10.732 1.00 53.50 102 GLY A O 1
ATOM 820 N N . TYR A 1 103 ? -26.047 -9.014 10.008 1.00 57.66 103 TYR A N 1
ATOM 821 C CA . TYR A 1 103 ? -25.312 -9.419 11.218 1.00 57.66 103 TYR A CA 1
ATOM 822 C C . TYR A 1 103 ? -24.542 -8.258 11.863 1.00 57.66 103 TYR A C 1
ATOM 824 O O . TYR A 1 103 ? -23.399 -8.402 12.300 1.00 57.66 103 TYR A O 1
ATOM 832 N N . PHE A 1 104 ? -25.158 -7.076 11.915 1.00 65.75 104 PHE A N 1
ATOM 833 C CA . PHE A 1 104 ? -24.575 -5.937 12.615 1.00 65.75 104 PHE A CA 1
ATOM 834 C C . PHE A 1 104 ? -24.726 -6.132 14.128 1.00 65.75 104 PHE A C 1
ATOM 836 O O . PHE A 1 104 ? -25.804 -5.931 14.683 1.00 65.75 104 PHE A O 1
ATOM 843 N N . ASN A 1 105 ? -23.651 -6.545 14.800 1.00 73.69 105 ASN A N 1
ATOM 844 C CA . ASN A 1 105 ? -23.629 -6.598 16.256 1.00 73.69 105 ASN A CA 1
ATOM 845 C C . ASN A 1 105 ? -23.151 -5.255 16.823 1.00 73.69 105 ASN A C 1
ATOM 847 O O . ASN A 1 105 ? -21.948 -4.975 16.839 1.00 73.69 105 ASN A O 1
ATOM 851 N N . PHE A 1 106 ? -24.108 -4.479 17.329 1.00 75.69 106 PHE A N 1
ATOM 852 C CA . PHE A 1 106 ? -23.894 -3.213 18.026 1.00 75.69 106 PHE A CA 1
ATOM 853 C C . PHE A 1 106 ? -22.841 -3.323 19.136 1.00 75.69 106 PHE A C 1
ATOM 855 O O . PHE A 1 106 ? -21.947 -2.488 19.190 1.00 75.69 106 PHE A O 1
ATOM 862 N N . SER A 1 107 ? -22.837 -4.406 19.924 1.00 77.06 107 SER A N 1
ATOM 863 C CA . SER A 1 107 ? -21.869 -4.590 21.019 1.00 77.06 107 SER A CA 1
ATOM 864 C C . SER A 1 107 ? -20.416 -4.691 20.541 1.00 77.06 107 SER A C 1
ATOM 866 O O . SER A 1 107 ? -19.490 -4.458 21.309 1.00 77.06 107 SER A O 1
ATOM 868 N N . SER A 1 108 ? -20.206 -5.067 19.277 1.00 77.88 108 SER A N 1
ATOM 869 C CA . SER A 1 108 ? -18.878 -5.232 18.678 1.00 77.88 108 SER A CA 1
ATOM 870 C C . SER A 1 108 ? -18.413 -4.015 17.881 1.00 77.88 108 SER A C 1
ATOM 872 O O . SER A 1 108 ? -17.302 -4.031 17.358 1.00 77.88 108 SER A O 1
ATOM 874 N N . LEU A 1 109 ? -19.250 -2.980 17.754 1.00 80.31 109 LEU A N 1
ATOM 875 C CA . LEU A 1 109 ? -18.972 -1.838 16.889 1.00 80.31 109 LEU A CA 1
ATOM 876 C C . LEU A 1 109 ? -17.750 -1.053 17.368 1.00 80.31 109 LEU A C 1
ATOM 878 O O . LEU A 1 109 ? -16.796 -0.911 16.608 1.00 80.31 109 LEU A O 1
ATOM 882 N N . GLN A 1 110 ? -17.757 -0.587 18.619 1.00 84.56 110 GLN A N 1
ATOM 883 C CA . GLN A 1 110 ? -16.644 0.180 19.176 1.00 84.56 110 GLN A CA 1
ATOM 884 C C . GLN A 1 110 ? -15.311 -0.594 19.145 1.00 84.56 110 GLN A C 1
ATOM 886 O O . GLN A 1 110 ? -14.369 -0.069 18.552 1.00 84.56 110 GLN A O 1
ATOM 891 N N . PRO A 1 111 ? -15.223 -1.852 19.629 1.00 85.50 111 PRO A N 1
ATOM 892 C CA . PRO A 1 111 ? -13.985 -2.630 19.534 1.00 85.50 111 PRO A CA 1
ATOM 893 C C . PRO A 1 111 ? -13.464 -2.798 18.101 1.00 85.50 111 PRO A C 1
ATOM 895 O O . PRO A 1 111 ? -12.260 -2.771 17.869 1.00 85.50 111 PRO A O 1
ATOM 898 N N . LYS A 1 112 ? -14.356 -2.961 17.113 1.00 83.81 112 LYS A N 1
ATOM 899 C CA . LYS A 1 112 ? -13.958 -3.078 15.701 1.00 83.81 112 LYS A CA 1
ATOM 900 C C . LYS A 1 112 ? -13.417 -1.770 15.135 1.00 83.81 112 LYS A C 1
ATOM 902 O O . LYS A 1 112 ? -12.468 -1.809 14.357 1.00 83.81 112 LYS A O 1
ATOM 907 N N . LEU A 1 113 ? -14.006 -0.631 15.503 1.00 86.38 113 LEU A N 1
ATOM 908 C CA . LEU A 1 113 ? -13.503 0.676 15.077 1.00 86.38 113 LEU A CA 1
ATOM 909 C C . LEU A 1 113 ? -12.138 0.973 15.703 1.00 86.38 113 LEU A C 1
ATOM 911 O O . LEU A 1 113 ? -11.232 1.386 14.986 1.00 86.38 113 LEU A O 1
ATOM 915 N N . GLU A 1 114 ? -11.974 0.701 16.998 1.00 88.50 114 GLU A N 1
ATOM 916 C CA . GLU A 1 114 ? -10.692 0.846 17.699 1.00 88.50 114 GLU A CA 1
ATOM 917 C C . GLU A 1 114 ? -9.615 -0.068 17.089 1.00 88.50 114 GLU A C 1
ATOM 919 O O . GLU A 1 114 ? -8.499 0.384 16.836 1.00 88.50 114 GLU A O 1
ATOM 924 N N . CYS A 1 115 ? -9.959 -1.321 16.761 1.00 88.25 115 CYS A N 1
ATOM 925 C CA . CYS A 1 115 ? -9.062 -2.249 16.064 1.00 88.25 115 CYS A CA 1
ATOM 926 C C . CYS A 1 115 ? -8.638 -1.704 14.695 1.00 88.25 115 CYS A C 1
ATOM 928 O O . CYS A 1 115 ? -7.448 -1.648 14.402 1.00 88.25 115 CYS A O 1
ATOM 930 N N . ALA A 1 116 ? -9.590 -1.241 13.879 1.00 88.44 116 ALA A N 1
ATOM 931 C CA . ALA A 1 116 ? -9.292 -0.697 12.556 1.00 88.44 116 ALA A CA 1
ATOM 932 C C . ALA A 1 116 ? -8.406 0.558 12.636 1.00 88.44 116 ALA A C 1
ATOM 934 O O . ALA A 1 116 ? -7.462 0.699 11.863 1.00 88.44 116 ALA A O 1
ATOM 935 N N . GLN A 1 117 ? -8.665 1.459 13.588 1.00 90.44 117 GLN A N 1
ATOM 936 C CA . GLN A 1 117 ? -7.819 2.633 13.823 1.00 90.44 117 GLN A CA 1
ATOM 937 C C . GLN A 1 117 ? -6.406 2.232 14.272 1.00 90.44 117 GLN A C 1
ATOM 939 O O . GLN A 1 117 ? -5.428 2.778 13.760 1.00 90.44 117 GLN A O 1
ATOM 944 N N . GLY A 1 118 ? -6.291 1.250 15.170 1.00 90.38 118 GLY A N 1
ATOM 945 C CA . GLY A 1 118 ? -5.008 0.706 15.614 1.00 90.38 118 GLY A CA 1
ATOM 946 C C . GLY A 1 118 ? -4.210 0.050 14.484 1.00 90.38 118 GLY A C 1
ATOM 947 O O . GLY A 1 118 ? -3.012 0.296 14.360 1.00 90.38 118 GLY A O 1
ATOM 948 N N . GLU A 1 119 ? -4.865 -0.727 13.619 1.00 90.69 119 GLU A N 1
ATOM 949 C CA . GLU A 1 119 ? -4.244 -1.330 12.432 1.00 90.69 119 GLU A CA 1
ATOM 950 C C . GLU A 1 119 ? -3.740 -0.266 11.451 1.00 90.69 119 GLU A C 1
ATOM 952 O O . GLU A 1 119 ? -2.607 -0.358 10.977 1.00 90.69 119 GLU A O 1
ATOM 957 N N . LEU A 1 120 ? -4.535 0.778 11.185 1.00 91.81 120 LEU A N 1
ATOM 958 C CA . LEU A 1 120 ? -4.115 1.891 10.328 1.00 91.81 120 LEU A CA 1
ATOM 959 C C . LEU A 1 120 ? -2.886 2.612 10.896 1.00 91.81 120 LEU A C 1
ATOM 961 O O . LEU A 1 120 ? -1.958 2.917 10.144 1.00 91.81 120 LEU A O 1
ATOM 965 N N . GLN A 1 121 ? -2.850 2.842 12.211 1.00 91.69 121 GLN A N 1
ATOM 966 C CA . GLN A 1 121 ? -1.695 3.453 12.866 1.00 91.69 121 GLN A CA 1
ATOM 967 C C . GLN A 1 121 ? -0.457 2.553 12.771 1.00 91.69 121 GLN A C 1
ATOM 969 O O . GLN A 1 121 ? 0.613 3.010 12.380 1.00 91.69 121 GLN A O 1
ATOM 974 N N . HIS A 1 122 ? -0.615 1.252 13.022 1.00 90.25 122 HIS A N 1
ATOM 975 C CA . HIS A 1 122 ? 0.471 0.284 12.894 1.00 90.25 122 HIS A CA 1
ATOM 976 C C . HIS A 1 122 ? 1.040 0.226 11.465 1.00 90.25 122 HIS A C 1
ATOM 978 O O . HIS A 1 122 ? 2.255 0.109 11.285 1.00 90.25 122 HIS A O 1
ATOM 984 N N . ILE A 1 123 ? 0.191 0.326 10.436 1.00 89.50 123 ILE A N 1
ATOM 985 C CA . ILE A 1 123 ? 0.635 0.420 9.034 1.00 89.50 123 ILE A CA 1
ATOM 986 C C . ILE A 1 123 ? 1.461 1.694 8.818 1.00 89.50 123 ILE A C 1
ATOM 988 O O . ILE A 1 123 ? 2.506 1.632 8.165 1.00 89.50 123 ILE A O 1
ATOM 992 N N . SER A 1 124 ? 1.024 2.822 9.391 1.00 87.94 124 SER A N 1
ATOM 993 C CA . SER A 1 124 ? 1.734 4.105 9.307 1.00 87.94 124 SER A CA 1
ATOM 994 C C . SER A 1 124 ? 3.173 4.021 9.827 1.00 87.94 124 SER A C 1
ATOM 996 O O . SER A 1 124 ? 4.083 4.625 9.254 1.00 87.94 124 SER A O 1
ATOM 998 N N . ASP A 1 125 ? 3.388 3.227 10.874 1.00 83.75 125 ASP A N 1
ATOM 999 C CA . ASP A 1 125 ? 4.679 3.127 11.553 1.00 83.75 125 ASP A CA 1
ATOM 1000 C C . ASP A 1 125 ? 5.656 2.148 10.861 1.00 83.75 125 ASP A C 1
ATOM 1002 O O . ASP A 1 125 ? 6.870 2.254 11.040 1.00 83.75 125 ASP A O 1
ATOM 1006 N N . ASN A 1 126 ? 5.164 1.203 10.042 1.00 77.81 126 ASN A N 1
ATOM 1007 C CA . ASN A 1 126 ? 5.954 0.049 9.568 1.00 77.81 126 ASN A CA 1
ATOM 1008 C C . ASN A 1 126 ? 6.160 -0.063 8.041 1.00 77.81 126 ASN A C 1
ATOM 1010 O O . ASN A 1 126 ? 6.928 -0.924 7.591 1.00 77.81 126 ASN A O 1
ATOM 1014 N N . LEU A 1 127 ? 5.518 0.783 7.226 1.00 69.62 127 LEU A N 1
ATOM 1015 C CA . LEU A 1 127 ? 5.438 0.616 5.764 1.00 69.62 127 LEU A CA 1
ATOM 1016 C C . LEU A 1 127 ? 6.797 0.461 5.046 1.00 69.62 127 LEU A C 1
ATOM 1018 O O . LEU A 1 127 ? 6.925 -0.342 4.117 1.00 69.62 127 LEU A O 1
ATOM 1022 N N . ASN A 1 128 ? 7.818 1.220 5.454 1.00 67.12 128 ASN A N 1
ATOM 1023 C CA . ASN A 1 128 ? 9.064 1.347 4.681 1.00 67.12 128 ASN A CA 1
ATOM 1024 C C . ASN A 1 128 ? 9.866 0.040 4.570 1.00 67.12 128 ASN A C 1
ATOM 1026 O O . ASN A 1 128 ? 10.651 -0.125 3.638 1.00 67.12 128 ASN A O 1
ATOM 1030 N N . THR A 1 129 ? 9.644 -0.916 5.472 1.00 70.25 129 THR A N 1
ATOM 1031 C CA . THR A 1 129 ? 10.457 -2.137 5.549 1.00 70.25 129 THR A CA 1
ATOM 1032 C C . THR A 1 129 ? 10.221 -3.119 4.399 1.00 70.25 129 THR A C 1
ATOM 1034 O O . THR A 1 129 ? 11.141 -3.849 4.033 1.00 70.25 129 THR A O 1
ATOM 1037 N N . ASN A 1 130 ? 9.023 -3.150 3.807 1.00 81.56 130 ASN A N 1
ATOM 1038 C CA . ASN A 1 130 ? 8.688 -4.107 2.745 1.00 81.56 130 ASN A CA 1
ATOM 1039 C C . ASN A 1 130 ? 9.077 -3.593 1.354 1.00 81.56 130 ASN A C 1
ATOM 1041 O O . ASN A 1 130 ? 9.623 -4.346 0.550 1.00 81.56 130 ASN A O 1
ATO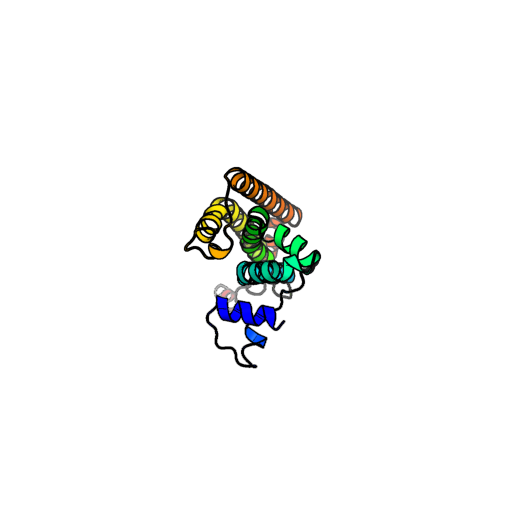M 1045 N N . LEU A 1 131 ? 8.845 -2.305 1.081 1.00 87.25 131 LEU A N 1
ATOM 1046 C CA . LEU A 1 131 ? 9.206 -1.693 -0.200 1.00 87.25 131 LEU A CA 1
ATOM 1047 C C . LEU A 1 131 ? 10.725 -1.696 -0.421 1.00 87.25 131 LEU A C 1
ATOM 1049 O O . LEU A 1 131 ? 11.182 -1.988 -1.521 1.00 87.25 131 LEU A O 1
ATOM 1053 N N . GLU A 1 132 ? 11.503 -1.398 0.623 1.00 86.88 132 GLU A N 1
ATOM 1054 C CA . GLU A 1 132 ? 12.968 -1.395 0.554 1.00 86.88 132 GLU A CA 1
ATOM 1055 C C . GLU A 1 132 ? 13.531 -2.768 0.189 1.00 86.88 132 GLU A C 1
ATOM 1057 O O . GLU A 1 132 ? 14.376 -2.856 -0.698 1.00 86.88 132 GLU A O 1
ATOM 1062 N N . LYS A 1 133 ? 13.022 -3.835 0.818 1.00 87.62 133 LYS A N 1
ATOM 1063 C CA . LYS A 1 133 ? 13.416 -5.219 0.513 1.00 87.62 133 LYS A CA 1
ATOM 1064 C C . LYS A 1 133 ? 13.060 -5.601 -0.918 1.00 87.62 133 LYS A C 1
ATOM 1066 O O . LYS A 1 133 ? 13.876 -6.175 -1.625 1.00 87.62 133 LYS A O 1
ATOM 1071 N N . ASP A 1 134 ? 11.857 -5.254 -1.364 1.00 89.44 134 ASP A N 1
ATOM 1072 C CA . ASP A 1 134 ? 11.386 -5.656 -2.687 1.00 89.44 134 ASP A CA 1
ATOM 1073 C C . ASP A 1 134 ? 12.083 -4.908 -3.833 1.00 89.44 134 ASP A C 1
ATOM 1075 O O . ASP A 1 134 ? 12.147 -5.451 -4.932 1.00 89.44 134 ASP A O 1
ATOM 1079 N N . ILE A 1 135 ? 12.616 -3.700 -3.609 1.00 89.44 135 ILE A N 1
ATOM 1080 C CA . ILE A 1 135 ? 13.375 -2.934 -4.619 1.00 89.44 135 ILE A CA 1
ATOM 1081 C C . ILE A 1 135 ? 14.801 -3.474 -4.826 1.00 89.44 135 ILE A C 1
ATOM 1083 O O . ILE A 1 135 ? 15.390 -3.227 -5.880 1.00 89.44 135 ILE A O 1
ATOM 1087 N N . GLN A 1 136 ? 15.362 -4.209 -3.860 1.00 87.69 136 GLN A N 1
ATOM 1088 C CA . GLN A 1 136 ? 16.703 -4.791 -3.984 1.00 87.69 136 GLN A CA 1
ATOM 1089 C C . GLN A 1 136 ? 16.809 -5.728 -5.199 1.00 87.69 136 GLN A C 1
ATOM 1091 O O . GLN A 1 136 ? 15.811 -6.201 -5.738 1.00 87.69 136 GLN A O 1
ATOM 1096 N N . PHE A 1 137 ? 18.039 -5.984 -5.655 1.00 82.50 137 PHE A N 1
ATOM 1097 C CA . PHE A 1 137 ? 18.296 -6.759 -6.875 1.00 82.50 137 PHE A CA 1
ATOM 1098 C C . PHE A 1 137 ? 17.742 -8.194 -6.812 1.00 82.50 137 PHE A C 1
ATOM 1100 O O . PHE A 1 137 ? 17.221 -8.700 -7.803 1.00 82.50 137 PHE A O 1
ATOM 1107 N N . ASP A 1 138 ? 17.843 -8.832 -5.649 1.00 84.94 138 ASP A N 1
ATOM 1108 C CA . ASP A 1 138 ? 17.252 -10.133 -5.316 1.00 84.94 138 ASP A CA 1
ATOM 1109 C C . ASP A 1 138 ? 15.785 -10.030 -4.862 1.00 84.94 138 ASP A C 1
ATOM 1111 O O . ASP A 1 138 ? 15.084 -11.037 -4.740 1.00 84.94 138 ASP A O 1
ATOM 1115 N N . GLY A 1 139 ? 15.317 -8.804 -4.643 1.00 85.94 139 GLY A N 1
ATOM 1116 C CA . GLY A 1 139 ? 13.949 -8.469 -4.318 1.00 85.94 139 GLY A CA 1
ATOM 1117 C C . GLY A 1 139 ? 13.008 -8.640 -5.504 1.00 85.94 139 GLY A C 1
ATOM 1118 O O . GLY A 1 139 ? 13.378 -8.715 -6.680 1.00 85.94 139 GLY A O 1
ATOM 1119 N N . ARG A 1 140 ? 11.719 -8.668 -5.186 1.00 88.81 140 ARG A N 1
ATOM 1120 C CA . ARG A 1 140 ? 10.649 -8.907 -6.152 1.00 88.81 140 ARG A CA 1
ATOM 1121 C C . ARG A 1 140 ? 10.661 -7.953 -7.356 1.00 88.81 140 ARG A C 1
ATOM 1123 O O . ARG A 1 140 ? 10.288 -8.346 -8.464 1.00 88.81 140 ARG A O 1
ATOM 1130 N N . LEU A 1 141 ? 11.027 -6.698 -7.122 1.00 90.31 141 LEU A N 1
ATOM 1131 C CA . LEU A 1 141 ? 11.044 -5.604 -8.090 1.00 90.31 141 LEU A CA 1
ATOM 1132 C C . LEU A 1 141 ? 12.445 -5.349 -8.659 1.00 90.31 141 LEU A C 1
ATOM 1134 O O . LEU A 1 141 ? 12.601 -4.391 -9.416 1.00 90.31 141 LEU A O 1
ATOM 1138 N N . GLY A 1 142 ? 13.439 -6.197 -8.367 1.00 86.62 142 GLY A N 1
ATOM 1139 C CA . GLY A 1 142 ? 14.819 -6.019 -8.831 1.00 86.62 142 GLY A CA 1
ATOM 1140 C C . GLY A 1 142 ? 14.945 -5.876 -10.354 1.00 86.62 142 GLY A C 1
ATOM 1141 O O . GLY A 1 142 ? 15.777 -5.119 -10.849 1.00 86.62 142 GLY A O 1
ATOM 1142 N N . LEU A 1 143 ? 14.039 -6.504 -11.117 1.00 86.25 143 LEU A N 1
ATOM 1143 C CA . LEU A 1 143 ? 13.978 -6.393 -12.583 1.00 86.25 143 LEU A CA 1
ATOM 1144 C C . LEU A 1 143 ? 13.516 -5.021 -13.102 1.00 86.25 143 LEU A C 1
ATOM 1146 O O . LEU A 1 143 ? 13.641 -4.756 -14.296 1.00 86.25 143 LEU A O 1
ATOM 1150 N N . LEU A 1 144 ? 12.950 -4.165 -12.247 1.00 86.88 144 LEU A N 1
ATOM 1151 C CA . LEU A 1 144 ? 12.451 -2.842 -12.632 1.00 86.88 144 LEU A CA 1
ATOM 1152 C C . LEU A 1 144 ? 13.513 -1.742 -12.525 1.00 86.88 144 LEU A C 1
ATOM 1154 O O . LEU A 1 144 ? 13.258 -0.625 -12.974 1.00 86.88 144 LEU A O 1
ATOM 1158 N N . ALA A 1 145 ? 14.684 -2.054 -11.950 1.00 85.19 145 ALA A N 1
ATOM 1159 C CA . ALA A 1 145 ? 15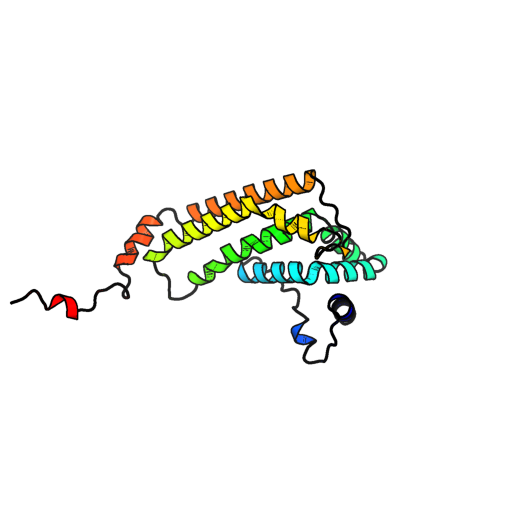.787 -1.113 -11.736 1.00 85.19 145 ALA A CA 1
ATOM 1160 C C . ALA A 1 145 ? 15.329 0.208 -11.080 1.00 85.19 145 ALA A C 1
ATOM 1162 O O . ALA A 1 145 ? 15.762 1.299 -11.455 1.00 85.19 145 ALA A O 1
ATOM 1163 N N . LEU A 1 146 ? 14.406 0.110 -10.118 1.00 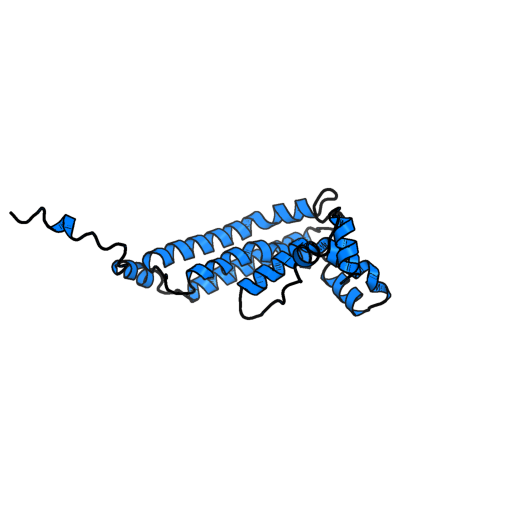87.94 146 LEU A N 1
ATOM 1164 C CA . LEU A 1 146 ? 13.894 1.258 -9.376 1.00 87.94 146 LEU A CA 1
ATOM 1165 C C . LEU A 1 146 ? 14.923 1.725 -8.345 1.00 87.94 146 LEU A C 1
ATOM 1167 O O . LEU A 1 146 ? 15.563 0.921 -7.679 1.00 87.94 146 LEU A O 1
ATOM 1171 N N . GLU A 1 147 ? 15.028 3.040 -8.167 1.00 87.00 147 GLU A N 1
ATOM 1172 C CA . GLU A 1 147 ? 15.873 3.645 -7.138 1.00 87.00 147 GLU A CA 1
ATOM 1173 C C . GLU A 1 147 ? 14.987 4.332 -6.088 1.00 87.00 147 GLU A C 1
ATOM 1175 O O . GLU A 1 147 ? 14.182 5.224 -6.403 1.00 87.00 147 GLU A O 1
ATOM 1180 N N . LEU A 1 148 ? 15.117 3.921 -4.824 1.00 86.19 148 LEU A N 1
ATOM 1181 C CA . LEU A 1 148 ? 14.440 4.565 -3.700 1.00 86.19 148 LEU A CA 1
ATOM 1182 C C . LEU A 1 148 ? 15.344 5.627 -3.079 1.00 86.19 148 LEU A C 1
ATOM 1184 O O . LEU A 1 148 ? 16.161 5.350 -2.212 1.00 86.19 148 LEU A O 1
ATOM 1188 N N . LYS A 1 149 ? 15.168 6.866 -3.538 1.00 90.12 149 LYS A N 1
ATOM 1189 C CA . LYS A 1 149 ? 15.844 8.043 -2.979 1.00 90.12 149 LYS A CA 1
ATOM 1190 C C . LYS A 1 149 ? 15.206 8.456 -1.655 1.00 90.12 149 LYS A C 1
ATOM 1192 O O . LYS A 1 149 ? 13.981 8.395 -1.532 1.00 90.12 149 LYS A O 1
ATOM 1197 N N . ASP A 1 150 ? 15.998 9.013 -0.740 1.00 88.38 150 ASP A N 1
ATOM 1198 C CA . ASP A 1 150 ? 15.520 9.494 0.568 1.00 88.38 150 ASP A CA 1
ATOM 1199 C C . ASP A 1 150 ? 14.332 10.451 0.447 1.00 88.38 150 ASP A C 1
ATOM 1201 O O . ASP A 1 150 ? 13.334 10.309 1.146 1.00 88.38 150 ASP A O 1
ATOM 1205 N N . ARG A 1 151 ? 14.370 11.367 -0.530 1.00 90.56 151 ARG A N 1
ATOM 1206 C CA . ARG A 1 151 ? 13.254 12.285 -0.807 1.00 90.56 151 ARG A CA 1
ATOM 1207 C C . ARG A 1 151 ? 11.940 11.550 -1.087 1.00 90.56 151 ARG A C 1
ATOM 1209 O O . ARG A 1 151 ? 10.886 12.000 -0.645 1.00 90.56 151 ARG A O 1
ATOM 1216 N N . ASN A 1 152 ? 11.994 10.447 -1.833 1.00 90.38 152 ASN A N 1
ATOM 1217 C CA . ASN A 1 152 ? 10.808 9.653 -2.148 1.00 90.38 152 ASN A CA 1
ATOM 1218 C C . ASN A 1 152 ? 10.320 8.907 -0.905 1.00 90.38 152 ASN A C 1
ATOM 1220 O O . ASN A 1 152 ? 9.115 8.860 -0.682 1.00 90.38 152 ASN A O 1
ATOM 1224 N N . LYS A 1 153 ? 11.234 8.389 -0.077 1.00 89.75 153 LYS A N 1
ATOM 1225 C CA . LYS A 1 153 ? 10.902 7.751 1.203 1.00 89.75 153 LYS A CA 1
ATOM 1226 C C . LYS A 1 153 ? 10.194 8.726 2.145 1.00 89.75 153 LYS A C 1
ATOM 1228 O O . LYS A 1 153 ? 9.097 8.430 2.604 1.00 89.75 153 LYS A O 1
ATOM 1233 N N . THR A 1 154 ? 10.748 9.922 2.349 1.00 90.88 154 THR A N 1
ATOM 1234 C CA . THR A 1 154 ? 10.110 10.970 3.164 1.00 90.88 154 THR A CA 1
ATOM 1235 C C . THR A 1 154 ? 8.750 11.376 2.600 1.00 90.88 154 THR A C 1
ATOM 1237 O O . THR A 1 154 ? 7.789 11.518 3.350 1.00 90.88 154 THR A O 1
ATOM 1240 N N . TYR A 1 155 ? 8.641 11.534 1.276 1.00 92.44 155 TYR A N 1
ATOM 1241 C CA . TYR A 1 155 ? 7.370 11.868 0.633 1.00 92.44 155 TYR A CA 1
ATOM 1242 C C . TYR A 1 155 ? 6.306 10.784 0.848 1.00 92.44 155 TYR A C 1
ATOM 1244 O O . TYR A 1 155 ? 5.163 11.108 1.168 1.00 92.44 155 TYR A O 1
ATOM 1252 N N . LEU A 1 156 ? 6.667 9.509 0.683 1.00 92.12 156 LEU A N 1
ATOM 1253 C CA . LEU A 1 156 ? 5.761 8.378 0.880 1.00 92.12 156 LEU A CA 1
ATOM 1254 C C . LEU A 1 156 ? 5.334 8.248 2.343 1.00 92.12 156 LEU A C 1
ATOM 1256 O O . LEU A 1 156 ? 4.143 8.090 2.593 1.00 92.12 156 LEU A O 1
ATOM 1260 N N . GLN A 1 157 ? 6.267 8.405 3.285 1.00 91.81 157 GLN A N 1
ATOM 1261 C CA . GLN A 1 157 ? 5.978 8.395 4.719 1.00 91.81 157 GLN A CA 1
ATOM 1262 C C . GLN A 1 157 ? 4.986 9.503 5.095 1.00 91.81 157 GLN A C 1
ATOM 1264 O O . GLN A 1 157 ? 3.929 9.230 5.651 1.00 91.81 157 GLN A O 1
ATOM 1269 N N . HIS A 1 158 ? 5.262 10.745 4.694 1.00 93.00 158 HIS A N 1
ATOM 1270 C CA . HIS A 1 158 ? 4.367 11.867 4.971 1.00 93.00 158 HIS A CA 1
ATOM 1271 C C . HIS A 1 158 ? 3.002 11.700 4.280 1.00 93.00 158 HIS A C 1
ATOM 1273 O O . HIS A 1 158 ? 1.963 12.079 4.818 1.00 93.00 158 HIS A O 1
ATOM 1279 N N . THR A 1 159 ? 2.972 11.130 3.072 1.00 93.38 159 THR A N 1
ATOM 1280 C CA . THR A 1 159 ? 1.714 10.835 2.366 1.00 93.38 159 THR A CA 1
ATOM 1281 C C . THR A 1 159 ? 0.892 9.791 3.118 1.00 93.38 159 THR A C 1
ATOM 1283 O O . THR A 1 159 ? -0.319 9.961 3.253 1.00 93.38 159 THR A O 1
ATOM 1286 N N . LEU A 1 160 ? 1.539 8.738 3.620 1.00 93.69 160 LEU A N 1
ATOM 1287 C CA . LEU A 1 160 ? 0.916 7.691 4.421 1.00 93.69 160 LEU A CA 1
ATOM 1288 C C . LEU A 1 160 ? 0.335 8.254 5.719 1.00 93.69 160 LEU A C 1
ATOM 1290 O O . LEU A 1 160 ? -0.850 8.057 5.966 1.00 93.69 160 LEU A O 1
ATOM 1294 N N . GLU A 1 161 ? 1.130 8.995 6.489 1.00 93.81 161 GLU A N 1
ATOM 1295 C CA . GLU A 1 161 ? 0.717 9.589 7.768 1.00 93.81 161 GLU A CA 1
ATOM 1296 C C . GLU A 1 161 ? -0.510 10.488 7.594 1.00 93.81 161 GLU A C 1
ATOM 1298 O O . GLU A 1 161 ? -1.520 10.320 8.277 1.00 93.81 161 GLU A O 1
ATOM 1303 N N . ASN A 1 162 ? -0.474 11.396 6.612 1.00 95.00 162 ASN A N 1
ATOM 1304 C CA . ASN A 1 162 ? -1.607 12.279 6.335 1.00 95.00 162 ASN A CA 1
ATOM 1305 C C . ASN A 1 162 ? -2.848 11.511 5.879 1.00 95.00 162 ASN A C 1
ATOM 1307 O O . ASN A 1 162 ? -3.971 11.873 6.233 1.00 95.00 162 ASN A O 1
ATOM 1311 N N . TYR A 1 163 ? -2.663 10.468 5.070 1.00 93.94 163 TYR A N 1
ATOM 1312 C CA . TYR A 1 163 ? -3.776 9.670 4.579 1.00 93.94 163 TYR A CA 1
ATOM 1313 C C . TYR A 1 163 ? -4.412 8.839 5.698 1.00 93.94 163 TYR A C 1
ATOM 1315 O O . TYR A 1 163 ? -5.636 8.839 5.826 1.00 93.94 163 TYR A O 1
ATOM 1323 N N . VAL A 1 164 ? -3.601 8.197 6.542 1.00 93.81 164 VAL A N 1
ATOM 1324 C CA . VAL A 1 164 ? -4.049 7.447 7.723 1.00 93.81 164 VAL A CA 1
ATOM 1325 C C . VAL A 1 164 ? -4.776 8.364 8.699 1.00 93.81 164 VAL A C 1
ATOM 1327 O O . VAL A 1 164 ? -5.902 8.050 9.085 1.00 93.81 164 VAL A O 1
ATOM 1330 N N . GLN A 1 165 ? -4.211 9.529 9.024 1.00 94.25 165 GLN A N 1
ATOM 1331 C CA . GLN A 1 165 ? -4.868 10.486 9.914 1.00 94.25 165 GLN A CA 1
ATOM 1332 C C . GLN A 1 165 ? -6.220 10.934 9.348 1.00 94.25 165 GLN A C 1
ATOM 1334 O O . GLN A 1 165 ? -7.231 10.912 10.049 1.00 94.25 165 GLN A O 1
ATOM 1339 N N . ALA A 1 166 ? -6.278 11.261 8.054 1.00 93.75 166 ALA A N 1
ATOM 1340 C CA . ALA A 1 166 ? -7.533 11.618 7.404 1.00 93.75 166 ALA A CA 1
ATOM 1341 C C . ALA A 1 166 ? -8.552 10.465 7.432 1.00 93.75 166 ALA A C 1
ATOM 1343 O O . ALA A 1 166 ? -9.750 10.715 7.572 1.00 93.75 166 ALA A O 1
ATOM 1344 N N . LEU A 1 167 ? -8.123 9.207 7.293 1.00 91.38 167 LEU A N 1
ATOM 1345 C CA . LEU A 1 167 ? -9.011 8.046 7.409 1.00 91.38 167 LEU A CA 1
ATOM 1346 C C . LEU A 1 167 ? -9.555 7.893 8.831 1.00 91.38 167 LEU A C 1
ATOM 1348 O O . LEU A 1 167 ? -10.768 7.749 8.986 1.00 91.38 167 LEU A O 1
ATOM 1352 N N . ILE A 1 168 ? -8.699 7.987 9.850 1.00 90.75 168 ILE A N 1
ATOM 1353 C CA . ILE A 1 168 ? -9.095 7.920 11.263 1.00 90.75 168 ILE A CA 1
ATOM 1354 C C . ILE A 1 168 ? -10.104 9.028 11.581 1.00 90.75 168 ILE A C 1
ATOM 1356 O O . ILE A 1 168 ? -11.183 8.742 12.103 1.00 90.75 168 ILE A O 1
ATOM 1360 N N . ASP A 1 169 ? -9.820 10.268 11.179 1.00 91.81 169 ASP A N 1
ATOM 1361 C CA . ASP A 1 169 ? -10.720 11.408 11.371 1.00 91.81 169 ASP A CA 1
ATOM 1362 C C . ASP A 1 169 ? -12.079 11.181 10.694 1.00 91.81 169 ASP A C 1
ATOM 1364 O O . ASP A 1 169 ? -13.128 11.510 11.252 1.00 91.81 169 ASP A O 1
ATOM 1368 N N . ASN A 1 170 ? -12.082 10.618 9.482 1.00 89.31 170 ASN A N 1
ATOM 1369 C CA . ASN A 1 170 ? -13.311 10.311 8.751 1.00 89.31 170 ASN A CA 1
ATOM 1370 C C . ASN A 1 170 ? -14.114 9.181 9.405 1.00 89.31 170 ASN A C 1
ATOM 1372 O O . ASN A 1 170 ? -15.344 9.258 9.423 1.00 89.31 170 ASN A O 1
ATOM 1376 N N . ILE A 1 171 ? -13.454 8.154 9.945 1.00 85.31 171 ILE A N 1
ATOM 1377 C CA . ILE A 1 171 ? -14.109 7.080 10.704 1.00 85.31 171 ILE A CA 1
ATOM 1378 C C . ILE A 1 171 ? -14.753 7.673 11.960 1.00 85.31 171 ILE A C 1
ATOM 1380 O O . ILE A 1 171 ? -15.957 7.515 12.155 1.00 85.31 171 ILE A O 1
ATOM 1384 N N . SER A 1 172 ? -14.001 8.438 12.752 1.00 86.75 172 SER A N 1
ATOM 1385 C CA . SER A 1 172 ? -14.503 9.070 13.978 1.00 86.75 172 SER A CA 1
ATOM 1386 C C . SER A 1 172 ? -15.686 10.005 13.704 1.00 86.75 172 SER A C 1
ATOM 1388 O O . SER A 1 172 ? -16.699 9.944 14.396 1.00 86.75 172 SER A O 1
ATOM 1390 N N . LYS A 1 173 ? -15.625 10.811 12.634 1.00 88.50 173 LYS A N 1
ATOM 1391 C CA . LYS A 1 173 ? -16.736 11.690 12.218 1.00 88.50 173 LYS A CA 1
ATOM 1392 C C . LYS A 1 173 ? -17.997 10.935 11.797 1.00 88.50 173 LYS A C 1
ATOM 1394 O O . LYS A 1 173 ? -19.089 11.479 11.926 1.00 88.50 173 LYS A O 1
ATOM 1399 N N . ARG A 1 174 ? -17.871 9.717 11.261 1.00 85.38 174 ARG A N 1
ATOM 1400 C CA . ARG A 1 174 ? -19.023 8.886 10.865 1.00 85.38 174 ARG A CA 1
ATOM 1401 C C . ARG A 1 174 ? -19.712 8.220 12.053 1.00 85.38 174 ARG A C 1
ATOM 1403 O O . ARG A 1 174 ? -20.888 7.887 11.936 1.00 85.38 174 ARG A O 1
ATOM 1410 N N . PHE A 1 175 ? -19.007 8.047 13.169 1.00 82.06 175 PHE A N 1
ATOM 1411 C CA . PHE A 1 175 ? -19.516 7.378 14.366 1.00 82.06 175 PHE A CA 1
ATOM 1412 C C . PHE A 1 175 ? -19.335 8.241 15.630 1.00 82.06 175 PHE A C 1
ATOM 1414 O O . PHE A 1 175 ? -18.680 7.798 16.573 1.00 82.06 175 PHE A O 1
ATOM 1421 N N . PRO A 1 176 ? -19.923 9.455 15.688 1.00 81.19 176 PRO A N 1
ATOM 1422 C CA . PRO A 1 176 ? -19.759 10.351 16.837 1.00 81.19 176 PRO A CA 1
ATOM 1423 C C . PRO A 1 176 ? -20.301 9.739 18.139 1.00 81.19 176 PRO A C 1
ATOM 1425 O O . PRO A 1 176 ? -19.713 9.921 19.199 1.00 81.19 176 PRO A O 1
ATOM 1428 N N . ASP A 1 177 ? -21.369 8.942 18.040 1.00 85.56 177 ASP A N 1
ATOM 1429 C CA . ASP A 1 177 ? -22.067 8.329 19.175 1.00 85.56 177 ASP A CA 1
ATOM 1430 C C . ASP A 1 177 ? -21.801 6.817 19.287 1.00 85.56 177 ASP A C 1
ATOM 1432 O O . ASP A 1 177 ? -22.670 6.045 19.704 1.00 85.56 177 ASP A O 1
ATOM 1436 N N . VAL A 1 178 ? -20.606 6.355 18.895 1.00 83.56 178 VAL A N 1
ATOM 1437 C CA . VAL A 1 178 ? -20.263 4.918 18.887 1.00 83.56 178 VAL A CA 1
ATOM 1438 C C . VAL A 1 178 ? -20.491 4.242 20.244 1.00 83.56 178 VAL A C 1
ATOM 1440 O O . VAL A 1 178 ? -20.921 3.090 20.284 1.00 83.56 178 VAL A O 1
ATOM 1443 N N . ALA A 1 179 ? -20.270 4.956 21.351 1.00 81.81 179 ALA A N 1
ATOM 1444 C CA . ALA A 1 179 ? -20.495 4.440 22.698 1.00 81.81 179 ALA A CA 1
ATOM 1445 C C . ALA A 1 179 ? -21.984 4.140 22.953 1.00 81.81 179 ALA A C 1
ATOM 1447 O O . ALA A 1 179 ? -22.324 3.087 23.490 1.00 81.81 179 ALA A O 1
ATOM 1448 N N . ILE A 1 180 ? -22.881 5.023 22.498 1.00 82.06 180 ILE A N 1
ATOM 1449 C CA . ILE A 1 180 ? -24.335 4.834 22.606 1.00 82.06 180 ILE A CA 1
ATOM 1450 C C . ILE A 1 180 ? -24.767 3.665 21.726 1.00 82.06 180 ILE A C 1
ATOM 1452 O O . ILE A 1 180 ? -25.481 2.772 22.180 1.00 82.06 180 ILE A O 1
ATOM 1456 N N . LEU A 1 181 ? -24.288 3.634 20.479 1.00 79.19 181 LEU A N 1
ATOM 1457 C CA . LEU A 1 181 ? -24.565 2.535 19.559 1.00 79.19 181 LEU A CA 1
ATOM 1458 C C . LEU A 1 181 ? -24.067 1.203 20.120 1.00 79.19 181 LEU A C 1
ATOM 1460 O O . LEU A 1 181 ? -24.766 0.207 19.995 1.00 79.19 181 LEU A O 1
ATOM 1464 N N . SER A 1 182 ? -22.916 1.181 20.788 1.00 82.75 182 SER A N 1
ATOM 1465 C CA . SER A 1 182 ? -22.369 -0.036 21.392 1.00 82.75 182 SER A CA 1
ATOM 1466 C C . SER A 1 182 ? -23.149 -0.479 22.629 1.00 82.75 182 SER A C 1
ATOM 1468 O O . SER A 1 182 ? -23.352 -1.679 22.823 1.00 82.75 182 SER A O 1
ATOM 1470 N N . ALA A 1 183 ? -23.682 0.467 23.409 1.00 81.50 183 ALA A N 1
ATOM 1471 C CA . ALA A 1 183 ? -24.564 0.183 24.540 1.00 81.50 183 ALA A CA 1
ATOM 1472 C C . ALA A 1 183 ? -25.883 -0.489 24.114 1.00 81.50 183 ALA A C 1
ATOM 1474 O O . ALA A 1 183 ? -26.414 -1.307 24.861 1.00 81.50 183 ALA A O 1
ATOM 1475 N N . LEU A 1 184 ? -26.375 -0.247 22.890 1.00 79.62 184 LEU A N 1
ATOM 1476 C CA . LEU A 1 184 ? -27.524 -0.983 22.329 1.00 79.62 184 LEU A CA 1
ATOM 1477 C C . LEU A 1 184 ? -27.239 -2.479 22.113 1.00 79.62 184 LEU A C 1
ATOM 1479 O O . LEU A 1 184 ? -28.162 -3.257 21.872 1.00 79.62 184 LEU A O 1
ATOM 1483 N N . GLY A 1 185 ? -25.984 -2.908 22.263 1.00 76.06 185 GLY A N 1
ATOM 1484 C CA . GLY A 1 185 ? -25.588 -4.310 22.321 1.00 76.06 185 GLY A CA 1
ATOM 1485 C C . GLY A 1 185 ? -26.299 -5.134 23.401 1.00 76.06 185 GLY A C 1
ATOM 1486 O O . GLY A 1 185 ? -26.377 -6.351 23.254 1.00 76.06 185 GLY A O 1
ATOM 1487 N N . ILE A 1 186 ? -26.881 -4.503 24.430 1.00 75.88 186 ILE A N 1
ATOM 1488 C CA . ILE A 1 186 ? -27.732 -5.180 25.429 1.00 75.88 186 ILE A CA 1
ATOM 1489 C C . ILE A 1 186 ? -28.953 -5.873 24.810 1.00 75.88 186 ILE A C 1
ATOM 1491 O O . ILE A 1 186 ? -29.466 -6.834 25.374 1.00 75.88 186 ILE A O 1
ATOM 1495 N N . PHE A 1 187 ? -29.413 -5.408 23.645 1.00 72.88 187 PHE A N 1
ATOM 1496 C CA . PHE A 1 187 ? -30.539 -5.999 22.923 1.00 72.88 187 PHE A CA 1
ATOM 1497 C C . PHE A 1 187 ? -30.114 -7.126 21.979 1.00 72.88 187 PHE A C 1
ATOM 1499 O O . PHE A 1 187 ? -30.917 -7.577 21.164 1.00 72.88 187 PHE A O 1
ATOM 1506 N N . ASN A 1 188 ? -28.859 -7.577 22.043 1.00 72.75 188 ASN A N 1
ATOM 1507 C CA . ASN A 1 188 ? -28.397 -8.677 21.214 1.00 72.75 188 ASN A CA 1
ATOM 1508 C C . ASN A 1 188 ? -29.091 -9.982 21.656 1.00 72.75 188 ASN A C 1
ATOM 1510 O O . ASN A 1 188 ? -28.819 -10.470 22.756 1.00 72.75 188 ASN A O 1
ATOM 1514 N N . PRO A 1 189 ? -29.941 -10.587 20.803 1.00 69.50 189 PRO A N 1
ATOM 1515 C CA . PRO A 1 189 ? -30.717 -11.770 21.166 1.00 69.50 189 PRO A CA 1
ATOM 1516 C C . PRO A 1 189 ? -29.845 -12.992 21.483 1.00 69.50 189 PRO A C 1
ATOM 1518 O O . PRO A 1 189 ? -30.323 -13.931 22.105 1.00 69.50 189 PRO A O 1
ATOM 1521 N N . VAL A 1 190 ? -28.568 -12.975 21.083 1.00 70.44 190 VAL A N 1
ATOM 1522 C CA . VAL A 1 190 ? -27.593 -14.043 21.351 1.00 70.44 190 VAL A CA 1
ATOM 1523 C C . VAL A 1 190 ? -26.997 -13.948 22.765 1.00 70.44 190 VAL A C 1
ATOM 1525 O O . VAL A 1 190 ? -26.453 -14.928 23.259 1.00 70.44 190 VAL A O 1
ATOM 1528 N N . ILE A 1 191 ? -27.094 -12.788 23.427 1.00 69.81 191 ILE A N 1
ATOM 1529 C CA . ILE A 1 191 ? -26.557 -12.552 24.784 1.00 69.81 191 ILE A CA 1
ATOM 1530 C C . ILE A 1 191 ? -27.653 -12.742 25.852 1.00 69.81 191 ILE A C 1
ATOM 1532 O O . ILE A 1 191 ? -27.370 -12.710 27.046 1.00 69.81 191 ILE A O 1
ATOM 1536 N N . ILE A 1 192 ? -28.911 -12.960 25.447 1.00 69.19 192 ILE A N 1
ATOM 1537 C CA . ILE A 1 192 ? -30.017 -13.203 26.380 1.00 69.19 192 ILE A CA 1
ATOM 1538 C C . ILE A 1 192 ? -29.771 -14.551 27.083 1.00 69.19 192 ILE A C 1
ATOM 1540 O O . ILE A 1 192 ? -29.705 -15.571 26.393 1.00 69.19 192 ILE A O 1
ATOM 1544 N N . PRO A 1 193 ? -29.643 -14.583 28.425 1.00 68.56 193 PRO A N 1
ATOM 1545 C CA . PRO A 1 193 ? -29.440 -15.825 29.161 1.00 68.56 193 PRO A CA 1
ATOM 1546 C C . PRO A 1 193 ? -30.607 -16.786 28.938 1.00 68.56 193 PRO A C 1
ATOM 1548 O O . PRO A 1 193 ? -31.771 -16.377 28.872 1.00 68.56 193 PRO A O 1
ATOM 1551 N N . ASP A 1 194 ? -30.297 -18.074 28.831 1.00 67.75 194 ASP A N 1
ATOM 1552 C CA . ASP A 1 194 ? -31.296 -19.106 28.588 1.00 67.75 194 ASP A CA 1
ATOM 1553 C C . ASP A 1 194 ? -32.256 -19.169 29.794 1.00 67.75 194 ASP A C 1
ATOM 1555 O O . ASP A 1 194 ? -31.822 -19.247 30.946 1.00 67.75 194 ASP A O 1
ATOM 1559 N N . GLN A 1 195 ? -33.577 -19.148 29.565 1.00 61.38 195 GLN A N 1
ATOM 1560 C CA . GLN A 1 195 ? -34.592 -19.008 30.635 1.00 61.38 195 GLN A CA 1
ATOM 1561 C C . GLN A 1 195 ? -34.523 -20.088 31.736 1.00 61.38 195 GLN A C 1
ATOM 1563 O O . GLN A 1 195 ? -35.177 -19.971 32.776 1.00 61.38 195 GLN A O 1
ATOM 1568 N N . LYS A 1 196 ? -33.740 -21.148 31.524 1.00 58.34 196 LYS A N 1
ATOM 1569 C CA . LYS A 1 196 ? -33.499 -22.220 32.492 1.00 58.34 196 LYS A CA 1
ATOM 1570 C C . LYS A 1 196 ? -32.693 -21.763 33.714 1.00 58.34 196 LYS A C 1
ATOM 1572 O O . LYS A 1 196 ? -32.853 -22.378 34.764 1.00 58.34 196 LYS A O 1
ATOM 1577 N N . GLU A 1 197 ? -31.909 -20.687 33.628 1.00 53.59 197 GLU A N 1
ATOM 1578 C CA . GLU A 1 197 ? -31.130 -20.170 34.771 1.00 53.59 197 GLU A CA 1
ATOM 1579 C C . GLU A 1 197 ? -31.984 -19.422 35.810 1.00 53.59 197 GLU A C 1
ATOM 1581 O O . GLU A 1 197 ? -31.650 -19.405 36.992 1.00 53.59 197 GLU A O 1
ATOM 1586 N N . TYR A 1 198 ? -33.144 -18.881 35.427 1.00 54.12 198 TYR A N 1
ATOM 1587 C CA . TYR A 1 198 ? -33.985 -18.084 36.333 1.00 54.12 198 TYR A CA 1
ATOM 1588 C C . TYR A 1 198 ? -34.936 -18.907 37.216 1.00 54.12 198 TYR A C 1
ATOM 1590 O O . TYR A 1 198 ? -35.631 -18.344 38.061 1.00 54.12 198 TYR A O 1
ATOM 1598 N N . ARG A 1 199 ? -34.988 -20.237 37.059 1.00 49.31 199 ARG A N 1
ATOM 1599 C CA . ARG A 1 199 ? -35.891 -21.103 37.844 1.00 49.31 199 ARG A CA 1
ATOM 1600 C C . ARG A 1 199 ? -35.319 -21.596 39.179 1.00 49.31 199 ARG A C 1
ATOM 1602 O O . ARG A 1 199 ? -36.005 -22.342 39.866 1.00 49.31 199 ARG A O 1
ATOM 1609 N N . VAL A 1 200 ? -34.109 -21.190 39.570 1.00 54.16 200 VAL A N 1
ATOM 1610 C CA . VAL A 1 200 ? -33.435 -21.735 40.770 1.00 54.16 200 VAL A CA 1
ATOM 1611 C C . VAL A 1 200 ? -33.653 -20.889 42.041 1.00 54.16 200 VAL A C 1
ATOM 1613 O O . VAL A 1 200 ? -33.273 -21.309 43.126 1.00 54.16 200 VAL A O 1
ATOM 1616 N N . HIS A 1 201 ? -34.326 -19.733 41.959 1.00 52.25 201 HIS A N 1
ATOM 1617 C CA . HIS A 1 201 ? -34.511 -18.833 43.116 1.00 52.25 201 HIS A CA 1
ATOM 1618 C C . HIS A 1 201 ? -35.966 -18.564 43.523 1.00 52.25 201 HIS A C 1
ATOM 1620 O O . HIS A 1 201 ? -36.233 -17.632 44.276 1.00 52.25 201 HIS A O 1
ATOM 1626 N N . ALA A 1 202 ? -36.907 -19.389 43.068 1.00 49.28 202 ALA A N 1
ATOM 1627 C CA . ALA A 1 202 ? -38.279 -19.368 43.562 1.00 49.28 202 ALA A CA 1
ATOM 1628 C C . ALA A 1 202 ? -38.633 -20.744 44.129 1.00 49.28 202 ALA A C 1
ATOM 1630 O O . ALA A 1 202 ? -39.209 -21.552 43.406 1.00 49.28 202 ALA A O 1
ATOM 1631 N N . LEU A 1 203 ? -38.214 -21.005 45.373 1.00 38.25 203 LEU A N 1
ATOM 1632 C CA . LEU A 1 203 ? -38.858 -21.857 46.387 1.00 38.25 203 LEU A CA 1
ATOM 1633 C C . LEU A 1 203 ? -38.079 -21.761 47.706 1.00 38.25 203 LEU A C 1
ATOM 1635 O O . LEU A 1 203 ? -36.843 -21.948 47.671 1.00 38.25 203 LEU A O 1
#

Foldseek 3Di:
DVLLVVLVCVVVVDDDDPVRVVVPCPPQQDDDPPDLVSNLSNLVVCLVCLLSLLVVLVVCVVPDVVSVVVNVQSLALLNNLVSLLSNQLSVLVNVCVCVPDDRDQLLCQVVSLVVSLVSLVVCLVPSPPQSVQQCDCPHVCVSSVYDDDPVSVVVSSVVSVVVSVVVNVVSCVVCVPSVVSSVCSVVVPVPPDDCVVVPPPDD

Secondary structure (DSSP, 8-state):
-HHHHHHHHHHHT----HHHHHHH----PPP-TT-HHHHHHHHHHHHHHHHHHHHHHHHHTTT-HHHHHHHHHHSSHHHHHHHHHHHHHHHHHHGGGGGSSS---GGGHHHHHHHHHHHHHHHHHHTHHHHHHHHSTTSTTGGG-----HHHHHHHHHHHHHHHHHHHHHHHHH-TTHHHHHHGGGG-TTTSPPGGGGGGS--

Organism: Mytilus edulis (NCBI:txid6550)

pLDDT: mean 78.76, std 14.74, range [38.25, 95.0]